Protein AF-0000000078959703 (afdb_homodimer)

pLDDT: mean 95.17, std 5.51, range [62.22, 98.94]

Sequence (288 aa):
MVDVANKANTTRLASAEATVRVGEQLTKLIAANELAKGDVLSIAQLAGIMGAKQTSQLIPLCHNIALSSVRVQATLLESEHCVLLVATVRCNGQTGVEMEALTAVSVAALTVYDMCKAVSHDICITNVRLLSKSGGKRDFQRRQMVDVANKANTTRLASAEATVRVGEQLTKLIAANELAKGDVLSIAQLAGIMGAKQTSQLIPLCHNIALSSVRVQATLLESEHCVLLVATVRCNGQTGVEMEALTAVSVAALTVYDMCKAVSHDICITNVRLLSKSGGKRDFQRRQ

Structure (mmCIF, N/CA/C/O backbone):
data_AF-0000000078959703-model_v1
#
loop_
_entity.id
_entity.type
_entity.pdbx_description
1 polymer 'cyclic pyranopterin monophosphate synthase'
#
loop_
_atom_site.group_PDB
_atom_site.id
_atom_site.type_symbol
_atom_site.label_atom_id
_atom_site.label_alt_id
_atom_site.label_comp_id
_atom_site.label_asym_id
_atom_site.label_entity_id
_atom_site.label_seq_id
_atom_site.pdbx_PDB_ins_code
_atom_site.Cartn_x
_atom_site.Cartn_y
_atom_site.Cartn_z
_atom_site.occupancy
_atom_site.B_iso_or_equiv
_atom_site.auth_seq_id
_atom_site.auth_comp_id
_atom_site.auth_asym_id
_atom_site.auth_atom_id
_atom_site.pdbx_PDB_model_num
ATOM 1 N N . MET A 1 1 ? 1.939 -20.625 1.534 1 88.31 1 MET A N 1
ATOM 2 C CA . MET A 1 1 ? 3.389 -20.453 1.54 1 88.31 1 MET A CA 1
ATOM 3 C C . MET A 1 1 ? 4.074 -21.578 0.782 1 88.31 1 MET A C 1
ATOM 5 O O . MET A 1 1 ? 3.701 -22.75 0.925 1 88.31 1 MET A O 1
ATOM 9 N N . VAL A 1 2 ? 4.84 -21.203 -0.126 1 84.56 2 VAL A N 1
ATOM 10 C CA . VAL A 1 2 ? 5.523 -22.188 -0.954 1 84.56 2 VAL A CA 1
ATOM 11 C C . VAL A 1 2 ? 6.75 -22.719 -0.215 1 84.56 2 VAL A C 1
ATOM 13 O O . VAL A 1 2 ? 7.5 -21.953 0.39 1 84.56 2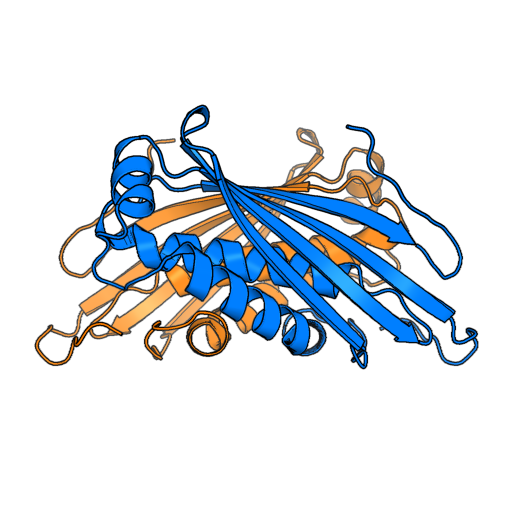 VAL A O 1
ATOM 16 N N . ASP A 1 3 ? 6.883 -24.078 -0.261 1 88.44 3 ASP A N 1
ATOM 17 C CA . ASP A 1 3 ? 8.039 -24.688 0.381 1 88.44 3 ASP A CA 1
ATOM 18 C C . ASP A 1 3 ? 9.328 -24.344 -0.358 1 88.44 3 ASP A C 1
ATOM 20 O O . ASP A 1 3 ? 9.469 -24.641 -1.545 1 88.44 3 ASP A O 1
ATOM 24 N N . VAL A 1 4 ? 10.289 -23.781 0.365 1 87.88 4 VAL A N 1
ATOM 25 C CA . VAL A 1 4 ? 11.5 -23.328 -0.304 1 87.88 4 VAL A CA 1
ATOM 26 C C . VAL A 1 4 ? 12.719 -24.031 0.309 1 87.88 4 VAL A C 1
ATOM 28 O O . VAL A 1 4 ? 13.859 -23.688 0.003 1 87.88 4 VAL A O 1
ATOM 31 N N . ALA A 1 5 ? 12.531 -25.047 1.056 1 86.88 5 ALA A N 1
ATOM 32 C CA . ALA A 1 5 ? 13.602 -25.688 1.817 1 86.88 5 ALA A CA 1
ATOM 33 C C . ALA A 1 5 ? 14.664 -26.266 0.89 1 86.88 5 ALA A C 1
ATOM 35 O O . ALA A 1 5 ? 15.836 -26.344 1.26 1 86.88 5 ALA A O 1
ATOM 36 N N . ASN A 1 6 ? 14.266 -26.578 -0.299 1 88.56 6 ASN A N 1
ATOM 37 C CA . ASN A 1 6 ? 15.18 -27.25 -1.214 1 88.56 6 ASN A CA 1
ATOM 38 C C . ASN A 1 6 ? 15.898 -26.266 -2.123 1 88.56 6 ASN A C 1
ATOM 40 O O . ASN A 1 6 ? 16.75 -26.656 -2.928 1 88.56 6 ASN A O 1
ATOM 44 N N . LYS A 1 7 ? 15.641 -25.062 -1.943 1 87.5 7 LYS A N 1
ATOM 45 C CA . LYS A 1 7 ? 16.281 -24.047 -2.783 1 87.5 7 LYS A CA 1
ATOM 46 C C . LYS A 1 7 ? 17.609 -23.609 -2.191 1 87.5 7 LYS A C 1
ATOM 48 O O . LYS A 1 7 ? 17.766 -23.531 -0.969 1 87.5 7 LYS A O 1
ATOM 53 N N . ALA A 1 8 ? 18.531 -23.25 -2.971 1 88.56 8 ALA A N 1
ATOM 54 C CA . ALA A 1 8 ? 19.844 -22.75 -2.527 1 88.56 8 ALA A CA 1
ATOM 55 C C . ALA A 1 8 ? 19.734 -21.328 -2.016 1 88.56 8 ALA A C 1
ATOM 57 O O . ALA A 1 8 ? 18.922 -20.531 -2.496 1 88.56 8 ALA A O 1
ATOM 58 N N . ASN A 1 9 ? 20.578 -21.016 -1.076 1 91 9 ASN A N 1
ATOM 59 C CA . ASN A 1 9 ? 20.703 -19.641 -0.634 1 91 9 ASN A CA 1
ATOM 60 C C . ASN A 1 9 ? 21.484 -18.797 -1.647 1 91 9 ASN A C 1
ATOM 62 O O . ASN A 1 9 ? 22.594 -19.156 -2.045 1 91 9 ASN A O 1
ATOM 66 N N . THR A 1 10 ? 20.906 -17.734 -2.084 1 92.25 10 THR A N 1
ATOM 67 C CA . THR A 1 10 ? 21.562 -16.812 -2.992 1 92.25 10 THR A CA 1
ATOM 68 C C . THR A 1 10 ? 21.297 -15.367 -2.576 1 92.25 10 THR A C 1
ATOM 70 O O . THR A 1 10 ? 20.406 -15.102 -1.768 1 92.25 10 THR A O 1
ATOM 73 N N . THR A 1 11 ? 22.156 -14.508 -3.074 1 94.88 11 THR A N 1
ATOM 74 C CA . THR A 1 11 ? 21.875 -13.086 -2.883 1 94.88 11 THR A CA 1
ATOM 75 C C . THR A 1 11 ? 20.688 -12.664 -3.732 1 94.88 11 THR A C 1
ATOM 77 O O . THR A 1 11 ? 20.672 -12.859 -4.949 1 94.88 11 THR A O 1
ATOM 80 N N . ARG A 1 12 ? 19.781 -12.125 -3.039 1 95.75 12 ARG A N 1
ATOM 81 C CA . ARG A 1 12 ? 18.562 -11.664 -3.709 1 95.75 12 ARG A CA 1
ATOM 82 C C . ARG A 1 12 ? 18.422 -10.148 -3.596 1 95.75 12 ARG A C 1
ATOM 84 O O . ARG A 1 12 ? 18.672 -9.57 -2.535 1 95.75 12 ARG A O 1
ATOM 91 N N . LEU A 1 13 ? 18.109 -9.5 -4.688 1 97.25 13 LEU A N 1
ATOM 92 C CA . LEU A 1 13 ? 17.891 -8.062 -4.75 1 97.25 13 LEU A CA 1
ATOM 93 C C . LEU A 1 13 ? 16.578 -7.746 -5.465 1 97.25 13 LEU A C 1
ATOM 95 O O . LEU A 1 13 ? 16.25 -8.359 -6.484 1 97.25 13 LEU A O 1
ATOM 99 N N . ALA A 1 14 ? 15.859 -6.789 -4.918 1 98.06 14 ALA A N 1
ATOM 100 C CA . ALA A 1 14 ? 14.656 -6.32 -5.59 1 98.06 14 ALA A CA 1
ATOM 101 C C . ALA A 1 14 ? 14.469 -4.82 -5.391 1 98.06 14 ALA A C 1
ATOM 103 O O . ALA A 1 14 ? 14.805 -4.277 -4.336 1 98.06 14 ALA A O 1
ATOM 104 N N . SER A 1 15 ? 13.984 -4.188 -6.426 1 98.56 15 SER A N 1
ATOM 105 C CA . SER A 1 15 ? 13.641 -2.768 -6.363 1 98.56 15 SER A CA 1
ATOM 106 C C . SER A 1 15 ? 12.211 -2.521 -6.82 1 98.56 15 SER A C 1
ATOM 108 O O . SER A 1 15 ? 11.734 -3.164 -7.758 1 98.56 15 SER A O 1
ATOM 110 N N . ALA A 1 16 ? 11.57 -1.614 -6.156 1 98.81 16 ALA A N 1
ATOM 111 C CA . ALA A 1 16 ? 10.195 -1.235 -6.477 1 98.81 16 ALA A CA 1
ATOM 112 C C . ALA A 1 16 ? 10.008 0.276 -6.375 1 98.81 16 ALA A C 1
ATOM 114 O O . ALA A 1 16 ? 10.828 0.972 -5.777 1 98.81 16 ALA A O 1
ATOM 115 N N . GLU A 1 17 ? 8.914 0.746 -6.984 1 98.88 17 GLU A N 1
ATOM 116 C CA . GLU A 1 17 ? 8.617 2.174 -6.902 1 98.88 17 GLU A CA 1
ATOM 117 C C . GLU A 1 17 ? 7.137 2.42 -6.625 1 98.88 17 GLU A C 1
ATOM 119 O O . GLU A 1 17 ? 6.312 1.515 -6.781 1 98.88 17 GLU A O 1
ATOM 124 N N . ALA A 1 18 ? 6.871 3.566 -6.137 1 98.94 18 ALA A N 1
ATOM 125 C CA . ALA A 1 18 ? 5.535 4.133 -5.984 1 98.94 18 ALA A CA 1
ATOM 126 C C . ALA A 1 18 ? 5.547 5.645 -6.215 1 98.94 18 ALA A C 1
ATOM 128 O O . ALA A 1 18 ? 6.559 6.305 -5.961 1 98.94 18 ALA A O 1
ATOM 129 N N . THR A 1 19 ? 4.508 6.109 -6.762 1 98.88 19 THR A N 1
ATOM 130 C CA . THR A 1 19 ? 4.34 7.543 -6.957 1 98.88 19 THR A CA 1
ATOM 131 C C . THR A 1 19 ? 3.133 8.055 -6.176 1 98.88 19 THR A C 1
ATOM 133 O O . THR A 1 19 ? 2.047 7.477 -6.254 1 98.88 19 THR A O 1
ATOM 136 N N . VAL A 1 20 ? 3.359 9.086 -5.422 1 98.88 20 VAL A N 1
ATOM 137 C CA . VAL A 1 20 ? 2.26 9.75 -4.734 1 98.88 20 VAL A CA 1
ATOM 138 C C . VAL A 1 20 ? 1.975 11.102 -5.395 1 98.88 20 VAL A C 1
ATOM 140 O O . VAL A 1 20 ? 2.77 12.031 -5.277 1 98.88 20 VAL A O 1
ATOM 143 N N . ARG A 1 21 ? 0.848 11.203 -6.027 1 98.69 21 ARG A N 1
ATOM 144 C CA . ARG A 1 21 ? 0.427 12.469 -6.629 1 98.69 21 ARG A CA 1
ATOM 145 C C . ARG A 1 21 ? -0.207 13.383 -5.59 1 98.69 21 ARG A C 1
ATOM 147 O O . ARG A 1 21 ? -1.245 13.055 -5.012 1 98.69 21 ARG A O 1
ATOM 154 N N . VAL A 1 22 ? 0.285 14.57 -5.383 1 97.56 22 VAL A N 1
ATOM 155 C CA . VAL A 1 22 ? -0.146 15.414 -4.27 1 97.56 22 VAL A CA 1
ATOM 156 C C . VAL A 1 22 ? -0.68 16.734 -4.801 1 97.56 22 VAL A C 1
ATOM 158 O O . VAL A 1 22 ? -1.374 17.469 -4.086 1 97.56 22 VAL A O 1
ATOM 161 N N . GLY A 1 23 ? -0.39 17.156 -5.98 1 96.06 23 GLY A N 1
ATOM 162 C CA . GLY A 1 23 ? -0.826 18.438 -6.531 1 96.06 23 GLY A CA 1
ATOM 163 C C . GLY A 1 23 ? 0.11 19.578 -6.199 1 96.06 23 GLY A C 1
ATOM 164 O O . GLY A 1 23 ? 1.083 19.391 -5.465 1 96.06 23 GLY A O 1
ATOM 165 N N . GLU A 1 24 ? -0.218 20.688 -6.668 1 96.5 24 GLU A N 1
ATOM 166 C CA . GLU A 1 24 ? 0.683 21.844 -6.621 1 96.5 24 GLU A CA 1
ATOM 167 C C . GLU A 1 24 ? 0.822 22.375 -5.199 1 96.5 24 GLU A C 1
ATOM 169 O O . GLU A 1 24 ? 1.933 22.656 -4.742 1 96.5 24 GLU A O 1
ATOM 174 N N . GLN A 1 25 ? -0.245 22.531 -4.543 1 96.94 25 GLN A N 1
ATOM 175 C CA . GLN A 1 25 ? -0.227 23.109 -3.207 1 96.94 25 GLN A CA 1
ATOM 176 C C . GLN A 1 25 ? 0.639 22.297 -2.256 1 96.94 25 GLN A C 1
ATOM 178 O O . GLN A 1 25 ? 1.521 22.844 -1.587 1 96.94 25 GLN A O 1
ATOM 183 N N . LEU A 1 26 ? 0.383 21.031 -2.242 1 97.19 26 LEU A N 1
ATOM 184 C CA . LEU A 1 26 ? 1.129 20.156 -1.345 1 97.19 26 LEU A CA 1
ATOM 185 C C . LEU A 1 26 ? 2.596 20.078 -1.756 1 97.19 26 LEU A C 1
ATOM 187 O O . LEU A 1 26 ? 3.479 19.953 -0.903 1 97.19 26 LEU A O 1
ATOM 191 N N . THR A 1 27 ? 2.822 20.203 -3.021 1 97.75 27 THR A N 1
ATOM 192 C CA . THR A 1 27 ? 4.199 20.219 -3.502 1 97.75 27 THR A CA 1
ATOM 193 C C . THR A 1 27 ? 4.984 21.359 -2.855 1 97.75 27 THR A C 1
ATOM 195 O O . THR A 1 27 ? 6.105 21.156 -2.379 1 97.75 27 THR A O 1
ATOM 198 N N . LYS A 1 28 ? 4.387 22.484 -2.816 1 97.38 28 LYS A N 1
ATOM 199 C CA . LYS A 1 28 ? 5.031 23.656 -2.242 1 97.38 28 LYS A CA 1
ATOM 200 C C . LYS A 1 28 ? 5.262 23.484 -0.744 1 97.38 28 LYS A C 1
ATOM 202 O O . LYS A 1 28 ? 6.324 23.828 -0.228 1 97.38 28 LYS A O 1
ATOM 207 N N . LEU A 1 29 ? 4.312 22.953 -0.111 1 96.94 29 LEU A N 1
ATOM 208 C CA . LEU A 1 29 ? 4.398 22.781 1.336 1 96.94 29 LEU A CA 1
ATOM 209 C C . LEU A 1 29 ? 5.469 21.766 1.699 1 96.94 29 LEU A C 1
ATOM 211 O O . LEU A 1 29 ? 6.195 21.938 2.68 1 96.94 29 LEU A O 1
ATOM 215 N N . ILE A 1 30 ? 5.562 20.656 0.925 1 97.19 30 ILE A N 1
ATOM 216 C CA . ILE A 1 30 ? 6.566 19.625 1.172 1 97.19 30 ILE A CA 1
ATOM 217 C C . ILE A 1 30 ? 7.961 20.203 0.934 1 97.19 30 ILE A C 1
ATOM 219 O O . ILE A 1 30 ? 8.875 19.984 1.736 1 97.19 30 ILE A O 1
ATOM 223 N N . ALA A 1 31 ? 8.086 20.938 -0.162 1 96.44 31 ALA A N 1
ATOM 224 C CA . ALA A 1 31 ? 9.375 21.531 -0.517 1 96.44 31 ALA A CA 1
ATOM 225 C C . ALA A 1 31 ? 9.859 22.484 0.575 1 96.44 31 ALA A C 1
ATOM 227 O O . ALA A 1 31 ? 11.055 22.547 0.862 1 96.44 31 ALA A O 1
ATOM 228 N N . ALA A 1 32 ? 8.961 23.156 1.163 1 95.19 32 ALA A N 1
ATOM 229 C CA . ALA A 1 32 ? 9.289 24.156 2.176 1 95.19 32 ALA A CA 1
ATOM 230 C C . ALA A 1 32 ? 9.359 23.531 3.566 1 95.19 32 ALA A C 1
ATOM 232 O O . ALA A 1 32 ? 9.703 24.203 4.539 1 95.19 32 ALA A O 1
ATOM 233 N N . ASN A 1 33 ? 9.047 22.25 3.676 1 93.31 33 ASN A N 1
ATOM 234 C CA . ASN A 1 33 ? 8.984 21.562 4.957 1 93.31 33 ASN A CA 1
ATOM 235 C C . ASN A 1 33 ? 8.055 22.281 5.934 1 93.31 33 ASN A C 1
ATOM 237 O O . ASN A 1 33 ? 8.438 22.547 7.074 1 93.31 33 ASN A O 1
ATOM 241 N N . GLU A 1 34 ? 6.875 22.625 5.453 1 89.19 34 GLU A N 1
ATOM 242 C CA . GLU A 1 34 ? 5.945 23.438 6.234 1 89.19 34 GLU A CA 1
ATOM 243 C C . GLU A 1 34 ? 4.699 22.625 6.609 1 89.19 34 GLU A C 1
ATOM 245 O O . GLU A 1 34 ? 3.674 23.203 6.98 1 89.19 34 GLU A O 1
ATOM 250 N N . LEU A 1 35 ? 4.824 21.438 6.539 1 88.69 35 LEU A N 1
ATOM 251 C CA . LEU A 1 35 ? 3.699 20.625 6.988 1 88.69 35 LEU A CA 1
ATOM 252 C C . LEU A 1 35 ? 3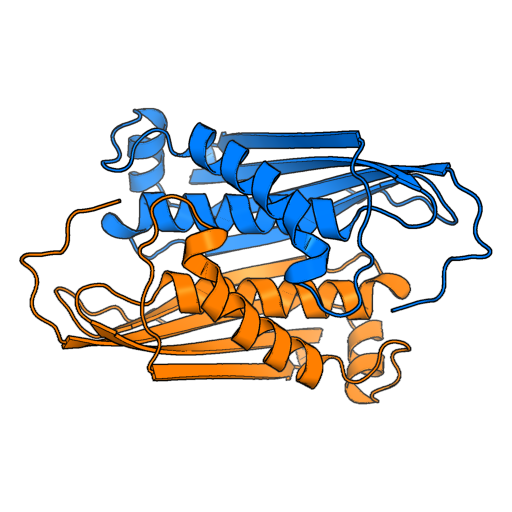.736 20.438 8.5 1 88.69 35 LEU A C 1
ATOM 254 O O . LEU A 1 35 ? 4.812 20.281 9.086 1 88.69 35 LEU A O 1
ATOM 258 N N . ALA A 1 36 ? 2.605 20.438 9.055 1 82.31 36 ALA A N 1
ATOM 259 C CA . ALA A 1 36 ? 2.449 20.422 10.508 1 82.31 36 ALA A CA 1
ATOM 260 C C . ALA A 1 36 ? 3.08 19.172 11.117 1 82.31 36 ALA A C 1
ATOM 262 O O . ALA A 1 36 ? 3.645 19.219 12.211 1 82.31 36 ALA A O 1
ATOM 263 N N . LYS A 1 37 ? 2.982 18.078 10.438 1 83.75 37 LYS A N 1
ATOM 264 C CA . LYS A 1 37 ? 3.426 16.797 10.992 1 83.75 37 LYS A CA 1
ATOM 265 C C . LYS A 1 37 ? 4.93 16.625 10.828 1 83.75 37 LYS A C 1
ATOM 267 O O . LYS A 1 37 ? 5.508 15.656 11.344 1 83.75 37 LYS A O 1
ATOM 272 N N . GLY A 1 38 ? 5.629 17.484 10.039 1 88.5 38 GLY A N 1
ATOM 273 C CA . GLY A 1 38 ? 7.078 17.406 9.977 1 88.5 38 GLY A CA 1
ATOM 274 C C . GLY A 1 38 ? 7.602 17.078 8.586 1 88.5 38 GLY A C 1
ATOM 275 O O . GLY A 1 38 ? 6.961 17.391 7.586 1 88.5 38 GLY A O 1
ATOM 276 N N . ASP A 1 39 ? 8.82 16.516 8.602 1 95.25 39 ASP A N 1
ATOM 277 C CA . ASP A 1 39 ? 9.531 16.219 7.363 1 95.25 39 ASP A CA 1
ATOM 278 C C . ASP A 1 39 ? 8.945 14.992 6.676 1 95.25 39 ASP A C 1
ATOM 280 O O . ASP A 1 39 ? 9.359 13.859 6.949 1 95.25 39 ASP A O 1
ATOM 284 N N . VAL A 1 40 ? 8.164 15.242 5.68 1 97.31 40 VAL A N 1
ATOM 285 C CA . VAL A 1 40 ? 7.379 14.219 5 1 97.31 40 VAL A CA 1
ATOM 286 C C . VAL A 1 40 ? 8.312 13.18 4.387 1 97.31 40 VAL A C 1
ATOM 288 O O . VAL A 1 40 ? 8.094 11.977 4.531 1 97.31 40 VAL A O 1
ATOM 291 N N . LEU A 1 41 ? 9.336 13.602 3.73 1 98.19 41 LEU A N 1
ATOM 292 C CA . LEU A 1 41 ? 10.211 12.711 2.975 1 98.19 41 LEU A CA 1
ATOM 293 C C . LEU A 1 41 ? 10.992 11.797 3.912 1 98.19 41 LEU A C 1
ATOM 295 O O . LEU A 1 41 ? 11.047 10.586 3.707 1 98.19 41 LEU A O 1
ATOM 299 N N . SER A 1 42 ? 11.539 12.344 5.008 1 98 42 SER A N 1
ATOM 300 C CA . SER A 1 42 ? 12.32 11.555 5.945 1 98 42 SER A CA 1
ATOM 301 C C . SER A 1 42 ? 11.445 10.555 6.695 1 98 42 SER A C 1
ATOM 303 O O . SER A 1 42 ? 11.859 9.414 6.926 1 98 42 SER A O 1
ATOM 305 N N . ILE A 1 43 ? 10.336 10.969 7.051 1 98 43 ILE A N 1
ATOM 306 C CA . ILE A 1 43 ? 9.445 10.094 7.805 1 98 43 ILE A CA 1
ATOM 307 C C . ILE A 1 43 ? 8.938 8.977 6.902 1 98 43 ILE A C 1
ATOM 309 O O . ILE A 1 43 ? 8.836 7.82 7.332 1 98 43 ILE A O 1
ATOM 313 N N . ALA A 1 44 ? 8.633 9.305 5.672 1 98.5 44 ALA A N 1
ATOM 314 C CA . ALA A 1 44 ? 8.203 8.297 4.711 1 98.5 44 ALA A CA 1
ATOM 315 C C . ALA A 1 44 ? 9.297 7.258 4.48 1 98.5 44 ALA A C 1
ATOM 317 O O . ALA A 1 44 ? 9.016 6.059 4.398 1 98.5 44 ALA A O 1
ATOM 318 N N . GLN A 1 45 ? 10.516 7.75 4.344 1 98.62 45 GLN A N 1
ATOM 319 C CA . GLN A 1 45 ? 11.648 6.848 4.156 1 98.62 45 GLN A CA 1
ATOM 320 C C . GLN A 1 45 ? 11.758 5.859 5.316 1 98.62 45 GLN A C 1
ATOM 322 O O . GLN A 1 45 ? 11.891 4.652 5.098 1 98.62 45 GLN A O 1
ATOM 327 N N . LEU A 1 46 ? 11.68 6.379 6.488 1 98.31 46 LEU A N 1
ATOM 328 C CA . LEU A 1 46 ? 11.805 5.531 7.668 1 98.31 46 LEU A CA 1
ATOM 329 C C . LEU A 1 46 ? 10.641 4.551 7.758 1 98.31 46 LEU A C 1
ATOM 331 O O . LEU A 1 46 ? 10.836 3.373 8.07 1 98.31 46 LEU A O 1
ATOM 335 N N . ALA A 1 47 ? 9.453 5.031 7.512 1 98.69 47 ALA A N 1
ATOM 336 C CA . ALA A 1 47 ? 8.273 4.172 7.539 1 98.69 47 ALA A CA 1
ATOM 337 C C . ALA A 1 47 ? 8.398 3.033 6.531 1 98.69 47 ALA A C 1
ATOM 339 O O . ALA A 1 47 ? 8.016 1.896 6.82 1 98.69 47 ALA A O 1
ATOM 340 N N . GLY A 1 48 ? 8.891 3.369 5.359 1 98.88 48 GLY A N 1
ATOM 341 C CA . GLY A 1 48 ? 9.109 2.346 4.348 1 98.88 48 GLY A CA 1
ATOM 342 C C . GLY A 1 48 ? 10.055 1.25 4.805 1 98.88 48 GLY A C 1
ATOM 343 O O . GLY A 1 48 ? 9.789 0.065 4.59 1 98.88 48 GLY A O 1
ATOM 344 N N . ILE A 1 49 ? 11.133 1.677 5.426 1 98.62 49 ILE A N 1
ATOM 345 C CA . ILE A 1 49 ? 12.102 0.717 5.938 1 98.62 49 ILE A CA 1
ATOM 346 C C . ILE A 1 49 ? 11.438 -0.2 6.961 1 98.62 49 ILE A C 1
ATOM 348 O O . ILE A 1 49 ? 11.586 -1.423 6.898 1 98.62 49 ILE A O 1
ATOM 352 N N . MET A 1 50 ? 10.688 0.365 7.82 1 98.19 50 MET A N 1
ATOM 353 C CA . MET A 1 50 ? 9.992 -0.414 8.844 1 98.19 50 MET A CA 1
ATOM 354 C C . MET A 1 50 ? 8.938 -1.321 8.211 1 98.19 50 MET A C 1
ATOM 356 O O . MET A 1 50 ? 8.75 -2.457 8.648 1 98.19 50 MET A O 1
ATOM 360 N N . GLY A 1 51 ? 8.266 -0.812 7.191 1 98.44 51 GLY A N 1
ATOM 361 C CA . GLY A 1 51 ? 7.266 -1.592 6.48 1 98.44 51 GLY A CA 1
ATOM 362 C C . GLY A 1 51 ? 7.832 -2.84 5.832 1 98.44 51 GLY A C 1
ATOM 363 O O . GLY A 1 51 ? 7.219 -3.908 5.887 1 98.44 51 GLY A O 1
ATOM 364 N N . ALA A 1 52 ? 8.992 -2.674 5.277 1 98.5 52 ALA A N 1
ATOM 365 C CA . ALA A 1 52 ? 9.641 -3.82 4.645 1 98.5 52 ALA A CA 1
ATOM 366 C C . ALA A 1 52 ? 9.828 -4.965 5.641 1 98.5 52 ALA A C 1
ATOM 368 O O . ALA A 1 52 ? 9.664 -6.133 5.289 1 98.5 52 ALA A O 1
ATOM 369 N N . LYS A 1 53 ? 10.125 -4.645 6.82 1 97.75 53 LYS A N 1
ATOM 370 C CA . LYS A 1 53 ? 10.422 -5.625 7.863 1 97.75 53 LYS A CA 1
ATOM 371 C C . LYS A 1 53 ? 9.148 -6.309 8.359 1 97.75 53 LYS A C 1
ATOM 373 O O . LYS A 1 53 ? 9.219 -7.328 9.047 1 97.75 53 LYS A O 1
ATOM 378 N N . GLN A 1 54 ? 7.996 -5.812 7.992 1 97.69 54 GLN A N 1
ATOM 379 C CA . GLN A 1 54 ? 6.727 -6.34 8.477 1 97.69 54 GLN A CA 1
ATOM 380 C C . GLN A 1 54 ? 5.984 -7.082 7.371 1 97.69 54 GLN A C 1
ATOM 382 O O . GLN A 1 54 ? 4.801 -7.402 7.52 1 97.69 54 GLN A O 1
ATOM 387 N N . THR A 1 55 ? 6.625 -7.355 6.293 1 98.25 55 T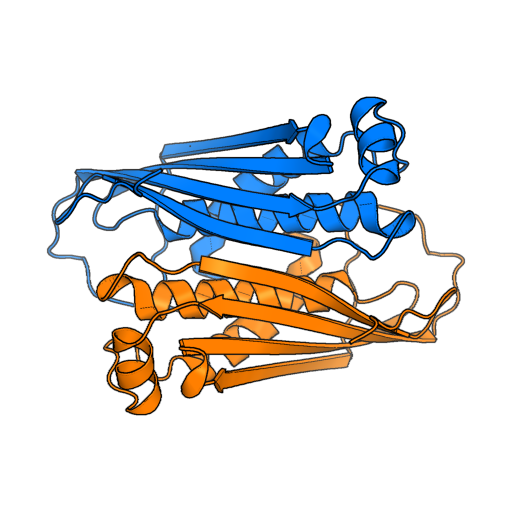HR A N 1
ATOM 388 C CA . THR A 1 55 ? 5.973 -7.887 5.098 1 98.25 55 THR A CA 1
ATOM 389 C C . THR A 1 55 ? 5.297 -9.219 5.402 1 98.25 55 THR A C 1
ATOM 391 O O . THR A 1 55 ? 4.121 -9.414 5.086 1 98.25 55 THR A O 1
ATOM 394 N N . SER A 1 56 ? 5.984 -10.117 6.082 1 97.19 56 SER A N 1
ATOM 395 C CA . SER A 1 56 ? 5.453 -11.461 6.316 1 97.19 56 SER A CA 1
ATOM 396 C C . SER A 1 56 ? 4.297 -11.43 7.305 1 97.19 56 SER A C 1
ATOM 398 O O . SER A 1 56 ? 3.465 -12.344 7.32 1 97.19 56 SER A O 1
ATOM 400 N N . GLN A 1 57 ? 4.168 -10.359 8.078 1 96.62 57 GLN A N 1
ATOM 401 C CA . GLN A 1 57 ? 3.049 -10.203 9 1 96.62 57 GLN A CA 1
ATOM 402 C C . GLN A 1 57 ? 1.825 -9.633 8.281 1 96.62 57 GLN A C 1
ATOM 404 O O . GLN A 1 57 ? 0.688 -9.93 8.656 1 96.62 57 GLN A O 1
ATOM 409 N N . LEU A 1 58 ? 2.051 -8.883 7.277 1 97.56 58 LEU A N 1
ATOM 410 C CA . LEU A 1 58 ? 0.991 -8.148 6.594 1 97.56 58 LEU A CA 1
ATOM 411 C C . LEU A 1 58 ? 0.404 -8.977 5.457 1 97.56 58 LEU A C 1
ATOM 413 O O . LEU A 1 58 ? -0.805 -8.945 5.215 1 97.56 58 LEU A O 1
ATOM 417 N N . ILE A 1 59 ? 1.29 -9.602 4.699 1 97.81 59 ILE A N 1
ATOM 418 C CA . ILE A 1 59 ? 0.889 -10.32 3.498 1 97.81 59 ILE A CA 1
ATOM 419 C C . ILE A 1 59 ? 0.842 -11.82 3.785 1 97.81 59 ILE A C 1
ATOM 421 O O . ILE A 1 59 ? 1.877 -12.445 4.035 1 97.81 59 ILE A O 1
ATOM 425 N N . PRO A 1 60 ? -0.318 -12.344 3.564 1 95.69 60 PRO A N 1
ATOM 426 C CA . PRO A 1 60 ? -0.446 -13.781 3.832 1 95.69 60 PRO A CA 1
ATOM 427 C C . PRO A 1 60 ? 0.426 -14.633 2.912 1 95.69 60 PRO A C 1
ATOM 429 O O . PRO A 1 60 ? 0.607 -14.297 1.74 1 95.69 60 PRO A O 1
ATOM 432 N N . LEU A 1 61 ? 1.04 -15.656 3.434 1 93 61 LEU A N 1
ATOM 433 C CA . LEU A 1 61 ? 1.747 -16.703 2.699 1 93 61 LEU A CA 1
ATOM 434 C C . LEU A 1 61 ? 3.16 -16.25 2.34 1 93 61 LEU A C 1
ATOM 436 O O . LEU A 1 61 ? 3.891 -16.969 1.657 1 93 61 LEU A O 1
ATOM 440 N N . CYS A 1 62 ? 3.492 -15 2.627 1 94.69 62 CYS A N 1
ATOM 441 C CA . CYS A 1 62 ? 4.883 -14.586 2.467 1 94.69 62 CYS A CA 1
ATOM 442 C C . CYS A 1 62 ? 5.773 -15.273 3.494 1 94.69 62 CYS A C 1
ATOM 444 O O . CYS A 1 62 ? 5.355 -15.5 4.633 1 94.69 62 CYS A O 1
ATOM 446 N N . HIS A 1 63 ? 6.938 -15.578 3.148 1 94.38 63 HIS A N 1
ATOM 447 C CA . HIS A 1 63 ? 7.938 -16.109 4.066 1 94.38 63 HIS A CA 1
ATOM 448 C C . HIS A 1 63 ? 8.516 -15.008 4.953 1 94.38 63 HIS A C 1
ATOM 450 O O . HIS A 1 63 ? 8.57 -13.844 4.547 1 94.38 63 HIS A O 1
ATOM 456 N N . ASN A 1 64 ? 8.891 -15.352 6.102 1 93.62 64 ASN A N 1
ATOM 457 C CA . ASN A 1 64 ? 9.695 -14.453 6.926 1 93.62 64 ASN A CA 1
ATOM 458 C C . ASN A 1 64 ? 11.164 -14.461 6.496 1 93.62 64 ASN A C 1
ATOM 460 O O . ASN A 1 64 ? 11.867 -15.461 6.691 1 93.62 64 ASN A O 1
ATOM 464 N N . ILE A 1 65 ? 11.609 -13.406 5.961 1 94.12 65 ILE A N 1
ATOM 465 C CA . ILE A 1 65 ? 12.938 -13.336 5.355 1 94.12 65 ILE A CA 1
ATOM 466 C C . ILE A 1 65 ? 13.836 -12.445 6.199 1 94.12 65 ILE A C 1
ATOM 468 O O . ILE A 1 65 ? 13.422 -11.375 6.648 1 94.12 65 ILE A O 1
ATOM 472 N N . ALA A 1 66 ? 15.039 -12.922 6.48 1 95.44 66 ALA A N 1
ATOM 473 C CA . ALA A 1 66 ? 16.047 -12.062 7.109 1 95.44 66 ALA A CA 1
ATOM 474 C C . ALA A 1 66 ? 16.625 -11.078 6.105 1 95.44 66 ALA A C 1
ATOM 476 O O . ALA A 1 66 ? 17.406 -11.461 5.234 1 95.44 66 ALA A O 1
ATOM 477 N N . LEU A 1 67 ? 16.328 -9.82 6.27 1 97.75 67 LEU A N 1
ATOM 478 C CA . LEU A 1 67 ? 16.766 -8.781 5.34 1 97.75 67 LEU A CA 1
ATOM 479 C C . LEU A 1 67 ? 18.172 -8.297 5.688 1 97.75 67 LEU A C 1
ATOM 481 O O . LEU A 1 67 ? 18.469 -8.047 6.855 1 97.75 67 LEU A O 1
ATOM 485 N N . SER A 1 68 ? 19 -8.164 4.699 1 97.62 68 SER A N 1
ATOM 486 C CA . SER A 1 68 ? 20.344 -7.664 4.926 1 97.62 68 SER A CA 1
ATOM 487 C C . SER A 1 68 ? 20.422 -6.152 4.727 1 97.62 68 SER A C 1
ATOM 489 O O . SER A 1 68 ? 21.25 -5.48 5.332 1 97.62 68 SER A O 1
ATOM 491 N N . SER A 1 69 ? 19.578 -5.691 3.859 1 98.31 69 SER A N 1
ATOM 492 C CA . SER A 1 69 ? 19.594 -4.262 3.576 1 98.31 69 SER A CA 1
ATOM 493 C C . SER A 1 69 ? 18.234 -3.793 3.064 1 98.31 69 SER A C 1
ATOM 495 O O . SER A 1 69 ? 17.578 -4.484 2.273 1 98.31 69 SER A O 1
ATOM 497 N N . VAL A 1 70 ? 17.812 -2.691 3.549 1 98.75 70 VAL A N 1
ATOM 498 C CA . VAL A 1 70 ? 16.641 -1.982 3.051 1 98.75 70 VAL A CA 1
ATOM 499 C C . VAL A 1 70 ? 16.984 -0.505 2.855 1 98.75 70 VAL A C 1
ATOM 501 O O . VAL A 1 70 ? 17.375 0.179 3.801 1 98.75 70 VAL A O 1
ATOM 504 N N . ARG A 1 71 ? 16.844 -0.086 1.635 1 98.69 71 ARG A N 1
ATOM 505 C CA . ARG A 1 71 ? 17.016 1.324 1.305 1 98.69 71 ARG A CA 1
ATOM 506 C C . ARG A 1 71 ? 15.75 1.898 0.67 1 98.69 71 ARG A C 1
ATOM 508 O O . ARG A 1 71 ? 15.188 1.307 -0.255 1 98.69 71 ARG A O 1
ATOM 515 N N . VAL A 1 72 ? 15.312 2.98 1.196 1 98.88 72 VAL A N 1
ATOM 516 C CA . VAL A 1 72 ? 14.156 3.68 0.65 1 98.88 72 VAL A CA 1
ATOM 517 C C . VAL A 1 72 ? 14.516 5.137 0.369 1 98.88 72 VAL A C 1
ATOM 519 O O . VAL A 1 72 ? 15.125 5.805 1.205 1 98.88 72 VAL A O 1
ATOM 522 N N . GLN A 1 73 ? 14.211 5.559 -0.803 1 98.81 73 GLN A N 1
ATOM 523 C CA . GLN A 1 73 ? 14.406 6.949 -1.195 1 98.81 73 GLN A CA 1
ATOM 524 C C . GLN A 1 73 ? 13.07 7.629 -1.495 1 98.81 73 GLN A C 1
ATOM 526 O O . GLN A 1 73 ? 12.203 7.047 -2.154 1 98.81 73 GLN A O 1
ATOM 531 N N . ALA A 1 74 ? 12.938 8.758 -0.906 1 98.75 74 ALA A N 1
ATOM 532 C CA . ALA A 1 74 ? 11.789 9.617 -1.179 1 98.75 74 ALA A CA 1
ATOM 533 C C . ALA A 1 74 ? 12.219 10.93 -1.82 1 98.75 74 ALA A C 1
ATOM 535 O O . ALA A 1 74 ? 13.023 11.672 -1.247 1 98.75 74 ALA A O 1
ATOM 536 N N . THR A 1 75 ? 11.68 11.18 -3.008 1 98.69 75 THR A N 1
ATOM 537 C CA . THR A 1 75 ? 12.102 12.359 -3.752 1 98.69 75 THR A CA 1
ATOM 538 C C . THR A 1 75 ? 10.891 13.164 -4.207 1 98.69 75 THR A C 1
ATOM 540 O O . THR A 1 75 ? 9.969 12.625 -4.82 1 98.69 75 THR A O 1
ATOM 543 N N . LEU A 1 76 ? 10.961 14.453 -3.932 1 98.62 76 LEU A N 1
ATOM 544 C CA . LEU A 1 76 ? 9.922 15.344 -4.434 1 98.62 76 LEU A CA 1
ATOM 545 C C . LEU A 1 76 ? 10.219 15.773 -5.867 1 98.62 76 LEU A C 1
ATOM 547 O O . LEU A 1 76 ? 11.273 16.344 -6.145 1 98.62 76 LEU A O 1
ATOM 551 N N . LEU A 1 77 ? 9.359 15.359 -6.766 1 98.5 77 LEU A N 1
ATOM 552 C CA . LEU A 1 77 ? 9.422 15.844 -8.141 1 98.5 77 LEU A CA 1
ATOM 553 C C . LEU A 1 77 ? 8.5 17.047 -8.328 1 98.5 77 LEU A C 1
ATOM 555 O O . LEU A 1 77 ? 7.328 16.875 -8.68 1 98.5 77 LEU A O 1
ATOM 559 N N . GLU A 1 78 ? 8.969 18.203 -8.211 1 97.69 78 GLU A N 1
ATOM 560 C CA . GLU A 1 78 ? 8.188 19.438 -8.133 1 97.69 78 GLU A CA 1
ATOM 561 C C . GLU A 1 78 ? 7.414 19.688 -9.422 1 97.69 78 GLU A C 1
ATOM 563 O O . GLU A 1 78 ? 6.238 20.062 -9.391 1 97.69 78 GLU A O 1
ATOM 568 N N . SER A 1 79 ? 8.086 19.484 -10.531 1 97.69 79 SER A N 1
ATOM 569 C CA . SER A 1 79 ? 7.461 19.766 -11.82 1 97.69 79 SER A CA 1
ATOM 570 C C . SER A 1 79 ? 6.285 18.828 -12.078 1 97.69 79 SER A C 1
ATOM 572 O O . SER A 1 79 ? 5.316 19.203 -12.742 1 97.69 79 SER A O 1
ATOM 574 N N . GLU A 1 80 ? 6.309 17.609 -11.523 1 97.94 80 GLU A N 1
ATOM 575 C CA . GLU A 1 80 ? 5.262 16.609 -11.742 1 97.94 80 GLU A CA 1
ATOM 576 C C . GLU A 1 80 ? 4.254 16.625 -10.594 1 97.94 80 GLU A C 1
ATOM 578 O O . GLU A 1 80 ? 3.221 15.945 -10.672 1 97.94 80 GLU A O 1
ATOM 583 N N . HIS A 1 81 ? 4.543 17.359 -9.57 1 98.19 81 HIS A N 1
ATOM 584 C CA . HIS A 1 81 ? 3.701 17.484 -8.383 1 98.19 81 HIS A CA 1
ATOM 585 C C . HIS A 1 81 ? 3.451 16.109 -7.746 1 98.19 81 HIS A C 1
ATOM 587 O O . HIS A 1 81 ? 2.305 15.75 -7.477 1 98.19 81 HIS A O 1
ATOM 593 N N . CYS A 1 82 ? 4.547 15.391 -7.535 1 98.69 82 CYS A N 1
ATOM 594 C CA . CYS A 1 82 ? 4.414 14.086 -6.902 1 98.69 82 CYS A CA 1
ATOM 595 C C . CYS A 1 82 ? 5.66 13.742 -6.09 1 98.69 82 CYS A C 1
ATOM 597 O 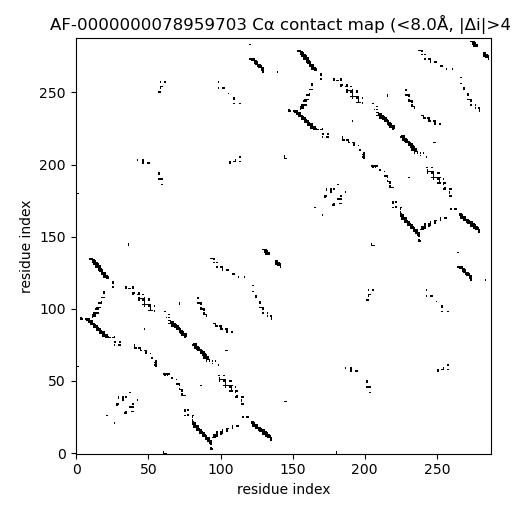O . CYS A 1 82 ? 6.691 14.406 -6.223 1 98.69 82 CYS A O 1
ATOM 599 N N . VAL A 1 83 ? 5.523 12.82 -5.195 1 98.81 83 VAL A N 1
ATOM 600 C CA . VAL A 1 83 ? 6.637 12.211 -4.477 1 98.81 83 VAL A CA 1
ATOM 601 C C . VAL A 1 83 ? 6.934 10.828 -5.059 1 98.81 83 VAL A C 1
ATOM 603 O O . VAL A 1 83 ? 6.051 9.969 -5.121 1 98.81 83 VAL A O 1
ATOM 606 N N . LEU A 1 84 ? 8.133 10.711 -5.531 1 98.94 84 LEU A N 1
ATOM 607 C CA . LEU A 1 84 ? 8.594 9.414 -6.016 1 98.94 84 LEU A CA 1
ATOM 608 C C . LEU A 1 84 ? 9.281 8.633 -4.902 1 98.94 84 LEU A C 1
ATOM 610 O O . LEU A 1 84 ? 10.172 9.156 -4.23 1 98.94 84 LEU A O 1
ATOM 614 N N . LEU A 1 85 ? 8.82 7.406 -4.695 1 98.94 85 LEU A N 1
ATOM 615 C CA . LEU A 1 85 ? 9.414 6.496 -3.723 1 98.94 85 LEU A CA 1
ATOM 616 C C . LEU A 1 85 ? 10.062 5.305 -4.422 1 98.94 85 LEU A C 1
ATOM 618 O O . LEU A 1 85 ? 9.445 4.664 -5.27 1 98.94 85 LEU A O 1
ATOM 622 N N . VAL A 1 86 ? 11.297 5.059 -4.055 1 98.94 86 VAL A N 1
ATOM 623 C CA . VAL A 1 86 ? 12 3.9 -4.586 1 98.94 86 VAL A CA 1
ATOM 624 C C . VAL A 1 86 ? 12.641 3.111 -3.445 1 98.94 86 VAL A C 1
ATOM 626 O O . VAL A 1 86 ? 13.305 3.686 -2.582 1 98.94 86 VAL A O 1
ATOM 629 N N . ALA A 1 87 ? 12.383 1.841 -3.434 1 98.88 87 ALA A N 1
ATOM 630 C CA . ALA A 1 87 ? 12.977 0.971 -2.42 1 98.88 87 ALA A CA 1
ATOM 631 C C . ALA A 1 87 ? 13.844 -0.107 -3.061 1 98.88 87 ALA A C 1
ATOM 633 O O . ALA A 1 87 ? 13.508 -0.64 -4.121 1 98.88 87 ALA A O 1
ATOM 634 N N . THR A 1 88 ? 14.93 -0.352 -2.469 1 98.75 88 THR A N 1
ATOM 635 C CA . THR A 1 88 ? 15.789 -1.478 -2.805 1 98.75 88 THR A CA 1
ATOM 636 C C . THR A 1 88 ? 16.047 -2.35 -1.578 1 98.75 88 THR A C 1
ATOM 638 O O . THR A 1 88 ? 16.484 -1.854 -0.535 1 98.75 88 THR A O 1
ATOM 641 N N . VAL A 1 89 ? 15.797 -3.629 -1.737 1 98.69 89 VAL A N 1
ATOM 642 C CA . VAL A 1 89 ? 15.891 -4.562 -0.62 1 98.69 89 VAL A CA 1
ATOM 643 C C . VAL A 1 89 ? 16.781 -5.738 -1.001 1 98.69 89 VAL A C 1
ATOM 645 O O . VAL A 1 89 ? 16.75 -6.203 -2.143 1 98.69 89 VAL A O 1
ATOM 648 N N . ARG A 1 90 ? 17.531 -6.145 -0.021 1 98 90 ARG A N 1
ATOM 649 C CA . ARG A 1 90 ? 18.484 -7.23 -0.243 1 98 90 ARG A CA 1
ATOM 650 C C . ARG A 1 90 ? 18.406 -8.258 0.879 1 98 90 ARG A C 1
ATOM 652 O O . ARG A 1 90 ? 18.141 -7.914 2.029 1 98 90 ARG A O 1
ATOM 659 N N . CYS A 1 91 ? 18.594 -9.523 0.471 1 96.69 91 CYS A N 1
ATOM 660 C CA . CYS A 1 91 ? 18.781 -10.586 1.451 1 96.69 91 CYS A CA 1
ATOM 661 C C . CYS A 1 91 ? 19.656 -11.695 0.891 1 96.69 91 CYS A C 1
ATOM 663 O O . CYS A 1 91 ? 20.031 -11.672 -0.286 1 96.69 91 CYS A O 1
ATOM 665 N N . ASN A 1 92 ? 20.125 -12.531 1.764 1 94.75 92 ASN A N 1
ATOM 666 C CA . ASN A 1 92 ? 20.703 -13.82 1.409 1 94.75 92 ASN A CA 1
ATOM 667 C C . ASN A 1 92 ? 19.828 -14.977 1.868 1 94.75 92 ASN A C 1
ATOM 669 O O . ASN A 1 92 ? 19.766 -15.281 3.061 1 94.75 92 ASN A O 1
ATOM 673 N N . GLY A 1 93 ? 19.125 -15.508 0.914 1 91.88 93 GLY A N 1
ATOM 674 C CA . GLY A 1 93 ? 18.188 -16.547 1.322 1 91.88 93 GLY A CA 1
ATOM 675 C C . GLY A 1 93 ? 17.641 -17.344 0.158 1 91.88 93 GLY A C 1
ATOM 676 O O . GLY A 1 93 ? 18.25 -17.391 -0.912 1 91.88 93 GLY A O 1
ATOM 677 N N . GLN A 1 94 ? 16.562 -18.031 0.351 1 90.62 94 GLN A N 1
ATOM 678 C CA . GLN A 1 94 ? 16.031 -19.031 -0.576 1 90.62 94 GLN A CA 1
ATOM 679 C C . GLN A 1 94 ? 14.883 -18.469 -1.402 1 90.62 94 GLN A C 1
ATOM 681 O O . GLN A 1 94 ? 14.445 -19.094 -2.373 1 90.62 94 GLN A O 1
ATOM 686 N N . THR A 1 95 ? 14.43 -17.281 -1.004 1 90.5 95 THR A N 1
ATOM 687 C CA . THR A 1 95 ? 13.32 -16.672 -1.729 1 90.5 95 THR A CA 1
ATOM 688 C C . THR A 1 95 ? 13.547 -15.172 -1.916 1 90.5 95 THR A C 1
ATOM 690 O O . THR A 1 95 ? 14.391 -14.578 -1.238 1 90.5 95 THR A O 1
ATOM 693 N N . GLY A 1 96 ? 12.898 -14.609 -2.838 1 92.69 96 GLY A N 1
ATOM 694 C CA . GLY A 1 96 ? 13.133 -13.219 -3.209 1 92.69 96 GLY A CA 1
ATOM 695 C C . GLY A 1 96 ? 12.523 -12.234 -2.234 1 92.69 96 GLY A C 1
ATOM 696 O O . GLY A 1 96 ? 11.781 -12.617 -1.33 1 92.69 96 GLY A O 1
ATOM 697 N N . VAL A 1 97 ? 12.906 -10.984 -2.422 1 96.81 97 VAL A N 1
ATOM 698 C CA . VAL A 1 97 ? 12.492 -9.922 -1.517 1 96.81 97 VAL A CA 1
ATOM 699 C C . VAL A 1 97 ? 11.625 -8.914 -2.268 1 96.81 97 VAL A C 1
ATOM 701 O O . VAL A 1 97 ? 11.625 -7.723 -1.945 1 96.81 97 VAL A O 1
ATOM 704 N N . GLU A 1 98 ? 10.945 -9.383 -3.332 1 97.75 98 GLU A N 1
ATOM 705 C CA . GLU A 1 98 ? 10.102 -8.508 -4.137 1 97.75 98 GLU A CA 1
ATOM 706 C C . GLU A 1 98 ? 9 -7.875 -3.295 1 97.75 98 GLU A C 1
ATOM 708 O O . GLU A 1 98 ? 8.758 -6.668 -3.373 1 97.75 98 GLU A O 1
ATOM 713 N N . MET A 1 99 ? 8.414 -8.703 -2.461 1 98.44 99 MET A N 1
ATOM 714 C CA . MET A 1 99 ? 7.277 -8.219 -1.687 1 98.44 99 MET A CA 1
ATOM 715 C C . MET A 1 99 ? 7.734 -7.25 -0.596 1 98.44 99 MET A C 1
ATOM 717 O O . MET A 1 99 ? 7.02 -6.305 -0.262 1 98.44 99 MET A O 1
ATOM 721 N N . GLU A 1 100 ? 8.922 -7.488 -0.078 1 98.75 100 GLU A N 1
ATOM 722 C CA . GLU A 1 100 ? 9.484 -6.539 0.88 1 98.75 100 GLU A CA 1
ATOM 723 C C . GLU A 1 100 ? 9.703 -5.172 0.238 1 98.75 100 GLU A C 1
ATOM 725 O O . GLU A 1 100 ? 9.43 -4.137 0.852 1 98.75 100 GLU A O 1
ATOM 730 N N . ALA A 1 101 ? 10.219 -5.18 -1 1 98.81 101 ALA A N 1
ATOM 731 C CA . ALA A 1 101 ? 10.414 -3.924 -1.716 1 98.81 101 ALA A CA 1
ATOM 732 C C . ALA A 1 101 ? 9.086 -3.227 -1.983 1 98.81 101 ALA A C 1
ATOM 734 O O . ALA A 1 101 ? 8.953 -2.02 -1.762 1 98.81 101 ALA A O 1
ATOM 735 N N . LEU A 1 102 ? 8.125 -3.971 -2.428 1 98.88 102 LEU A N 1
ATOM 736 C CA . LEU A 1 102 ? 6.801 -3.438 -2.734 1 98.88 102 LEU A CA 1
ATOM 737 C C . LEU A 1 102 ? 6.113 -2.928 -1.471 1 98.88 102 LEU A C 1
ATOM 739 O O . LEU A 1 102 ? 5.477 -1.872 -1.487 1 98.88 102 LEU A O 1
ATOM 743 N N . THR A 1 103 ? 6.23 -3.648 -0.405 1 98.94 103 THR A N 1
ATOM 744 C CA . THR A 1 103 ? 5.645 -3.229 0.865 1 98.94 103 THR A CA 1
ATOM 745 C C . THR A 1 103 ? 6.309 -1.948 1.367 1 98.94 103 THR A C 1
ATOM 747 O O . THR A 1 103 ? 5.629 -1.052 1.877 1 98.94 103 THR A O 1
ATOM 750 N N . ALA A 1 104 ? 7.609 -1.881 1.21 1 98.88 104 ALA A N 1
ATOM 751 C CA . ALA A 1 104 ? 8.352 -0.696 1.632 1 98.88 104 ALA A CA 1
ATOM 752 C C . ALA A 1 104 ? 7.809 0.562 0.963 1 98.88 104 ALA A C 1
ATOM 754 O O . ALA A 1 104 ? 7.473 1.536 1.641 1 98.88 104 ALA A O 1
ATOM 755 N N . VAL A 1 105 ? 7.664 0.506 -0.344 1 98.94 105 VAL A N 1
ATOM 756 C CA . VAL A 1 105 ? 7.242 1.712 -1.048 1 98.94 105 VAL A CA 1
ATOM 757 C C . VAL A 1 105 ? 5.762 1.975 -0.777 1 98.94 105 VAL A C 1
ATOM 759 O O . VAL A 1 105 ? 5.328 3.129 -0.727 1 98.94 105 VAL A O 1
ATOM 762 N N . SER A 1 106 ? 4.945 0.972 -0.557 1 98.94 106 SER A N 1
ATOM 763 C CA . SER A 1 106 ? 3.529 1.148 -0.25 1 98.94 106 SER A CA 1
ATOM 764 C C . SER A 1 106 ? 3.338 1.839 1.097 1 98.94 106 SER A C 1
ATOM 766 O O . SER A 1 106 ? 2.551 2.781 1.21 1 98.94 106 SER A O 1
ATOM 768 N N . VAL A 1 107 ? 4.09 1.371 2.094 1 98.94 107 VAL A N 1
ATOM 769 C CA . VAL A 1 107 ? 3.982 1.966 3.422 1 98.94 107 VAL A CA 1
ATOM 770 C C . VAL A 1 107 ? 4.527 3.393 3.395 1 98.94 107 VAL A C 1
ATOM 772 O O . VAL A 1 107 ? 3.957 4.293 4.02 1 98.94 107 VAL A O 1
ATOM 775 N N . ALA A 1 108 ? 5.633 3.588 2.68 1 98.94 108 ALA A N 1
ATOM 776 C CA . ALA A 1 108 ? 6.16 4.941 2.518 1 98.94 108 ALA A CA 1
ATOM 777 C C . ALA A 1 108 ? 5.129 5.855 1.863 1 98.94 108 ALA A C 1
ATOM 779 O O . ALA A 1 108 ? 4.934 6.992 2.301 1 98.94 108 ALA A O 1
ATOM 780 N N . ALA A 1 109 ? 4.5 5.359 0.852 1 98.94 109 ALA A N 1
ATOM 781 C CA . ALA A 1 109 ? 3.492 6.133 0.134 1 98.94 109 ALA A CA 1
ATOM 782 C C . ALA A 1 109 ? 2.309 6.469 1.039 1 98.94 109 ALA A C 1
ATOM 784 O O . ALA A 1 109 ? 1.823 7.602 1.044 1 98.94 109 ALA A O 1
ATOM 785 N N . LEU A 1 110 ? 1.85 5.488 1.811 1 98.88 110 LEU A N 1
ATOM 786 C CA . LEU A 1 110 ? 0.773 5.707 2.77 1 98.88 110 LEU A CA 1
ATOM 787 C C . LEU A 1 110 ? 1.166 6.77 3.793 1 98.88 110 LEU A C 1
ATOM 789 O O . LEU A 1 110 ? 0.328 7.566 4.223 1 98.88 110 LEU A O 1
ATOM 793 N N . THR A 1 111 ? 2.416 6.754 4.152 1 98.75 111 THR A N 1
ATOM 794 C CA . THR A 1 111 ? 2.912 7.727 5.117 1 98.75 111 THR A CA 1
ATOM 795 C C . THR A 1 111 ? 2.885 9.133 4.531 1 98.75 111 THR A C 1
ATOM 797 O O . THR A 1 111 ? 2.477 10.086 5.199 1 98.75 111 THR A O 1
ATOM 800 N N . VAL A 1 112 ? 3.322 9.25 3.268 1 98.62 112 VAL A N 1
ATOM 801 C CA . VAL A 1 112 ? 3.207 10.539 2.592 1 98.62 112 VAL A CA 1
ATOM 802 C C . VAL A 1 112 ? 1.751 11 2.602 1 98.62 112 VAL A C 1
ATOM 804 O O . VAL A 1 112 ? 1.465 12.164 2.883 1 98.62 112 VAL A O 1
ATOM 807 N N . TYR A 1 113 ? 0.847 10.102 2.293 1 98.56 113 TYR A N 1
ATOM 808 C CA . TYR A 1 113 ? -0.582 10.391 2.289 1 98.56 113 TYR A CA 1
ATOM 809 C C . TYR A 1 113 ? -1.026 10.945 3.639 1 98.56 113 TYR A C 1
ATOM 811 O O . TYR A 1 113 ? -1.657 12 3.707 1 98.56 113 TYR A O 1
ATOM 819 N N . ASP A 1 114 ? -0.7 10.273 4.691 1 97.62 114 ASP A N 1
ATOM 820 C CA . ASP A 1 114 ? -1.114 10.664 6.039 1 97.62 114 ASP A CA 1
ATOM 821 C C . ASP A 1 114 ? -0.579 12.047 6.398 1 97.62 114 ASP A C 1
ATOM 823 O O . ASP A 1 114 ? -1.285 12.844 7.016 1 97.62 114 ASP A O 1
ATOM 827 N N . MET A 1 115 ? 0.694 12.234 6.074 1 96.62 115 MET A N 1
ATOM 828 C CA . MET A 1 115 ? 1.369 13.484 6.422 1 96.62 115 MET A CA 1
ATOM 829 C C . MET A 1 115 ? 0.733 14.664 5.695 1 96.62 115 MET A C 1
ATOM 831 O O . MET A 1 115 ? 0.831 15.805 6.156 1 96.62 115 MET A O 1
ATOM 835 N N . CYS A 1 116 ? 0.047 14.398 4.605 1 96.5 116 CYS A N 1
ATOM 836 C CA . CYS A 1 116 ? -0.406 15.477 3.732 1 96.5 116 CYS A CA 1
ATOM 837 C C . CYS A 1 116 ? -1.922 15.625 3.793 1 96.5 116 CYS A C 1
ATOM 839 O O . CYS A 1 116 ? -2.467 16.656 3.373 1 96.5 116 CYS A O 1
ATOM 841 N N . LYS A 1 117 ? -2.65 14.68 4.367 1 94.19 117 LYS A N 1
ATOM 842 C CA . LYS A 1 117 ? -4.098 14.57 4.195 1 94.19 117 LYS A CA 1
ATOM 843 C C . LYS A 1 117 ? -4.824 15.695 4.926 1 94.19 117 LYS A C 1
ATOM 845 O O . LYS A 1 117 ? -5.996 15.969 4.648 1 94.19 117 LYS A O 1
ATOM 850 N N . ALA A 1 118 ? -4.219 16.359 5.848 1 91.31 118 ALA A N 1
ATOM 851 C CA . ALA A 1 118 ? -4.84 17.484 6.539 1 91.31 118 ALA A CA 1
ATOM 852 C C . ALA A 1 118 ? -5.039 18.672 5.59 1 91.31 118 ALA A C 1
ATOM 854 O O . ALA A 1 118 ? -5.922 19.5 5.801 1 91.31 118 ALA A O 1
ATOM 855 N N . VAL A 1 119 ? -4.238 18.734 4.559 1 92.5 119 VAL A N 1
ATOM 856 C CA . VAL A 1 119 ? -4.277 19.844 3.611 1 92.5 119 VAL A CA 1
ATOM 857 C C . VAL A 1 119 ? -5.227 19.516 2.463 1 92.5 119 VAL A C 1
ATOM 859 O O . VAL A 1 119 ? -6 20.375 2.023 1 92.5 119 VAL A O 1
ATOM 862 N N . SER A 1 120 ? -5.156 18.312 1.984 1 90.75 120 SER A N 1
ATOM 863 C CA . SER A 1 120 ? -5.988 17.875 0.868 1 90.75 120 SER A CA 1
ATOM 864 C C . SER A 1 120 ? -6.191 16.375 0.887 1 90.75 120 SER A C 1
ATOM 866 O O . SER A 1 120 ? -5.27 15.617 1.212 1 90.75 120 SER A O 1
ATOM 868 N N . HIS A 1 121 ? -7.367 15.969 0.42 1 90 121 HIS A N 1
ATOM 869 C CA . HIS A 1 121 ? -7.652 14.539 0.29 1 90 121 HIS A CA 1
ATOM 870 C C . HIS A 1 121 ? -7.504 14.078 -1.156 1 90 121 HIS A C 1
ATOM 872 O O . HIS A 1 121 ? -7.648 12.891 -1.45 1 90 121 HIS A O 1
ATOM 878 N N . ASP A 1 122 ? -7.211 15.086 -1.946 1 92.12 122 ASP A N 1
ATOM 879 C CA . ASP A 1 122 ? -7.02 14.727 -3.348 1 92.12 122 ASP A CA 1
ATOM 880 C C . ASP A 1 122 ? -5.602 14.227 -3.6 1 92.12 122 ASP A C 1
ATOM 882 O O . ASP A 1 122 ? -4.836 14.852 -4.34 1 92.12 122 ASP A O 1
ATOM 886 N N . ILE A 1 123 ? -5.297 13.203 -3.02 1 97.62 123 ILE A N 1
ATOM 887 C CA . ILE A 1 123 ? -4.023 12.508 -3.115 1 97.62 123 ILE A CA 1
ATOM 888 C C . ILE A 1 123 ? -4.246 11.102 -3.68 1 97.62 123 ILE A C 1
ATOM 890 O O . ILE A 1 123 ? -5.25 10.453 -3.373 1 97.62 123 ILE A O 1
ATOM 894 N N . CYS A 1 124 ? -3.387 10.664 -4.547 1 98.62 124 CYS A N 1
ATOM 895 C CA . CYS A 1 124 ? -3.516 9.344 -5.164 1 98.62 124 CYS A CA 1
ATOM 896 C C . CYS A 1 124 ? -2.164 8.648 -5.25 1 98.62 124 CYS A C 1
ATOM 898 O O . CYS A 1 124 ? -1.189 9.227 -5.734 1 98.62 124 CYS A O 1
ATOM 900 N N . ILE A 1 125 ? -2.117 7.457 -4.699 1 98.81 125 ILE A N 1
ATOM 901 C CA . ILE A 1 125 ? -0.93 6.621 -4.844 1 98.81 125 ILE A CA 1
ATOM 902 C C . ILE A 1 125 ? -1.046 5.773 -6.105 1 98.81 125 ILE A C 1
ATOM 904 O O . ILE A 1 125 ? -2.068 5.125 -6.332 1 98.81 125 ILE A O 1
ATOM 908 N N . THR A 1 126 ? -0.012 5.824 -6.922 1 98.69 126 THR A N 1
ATOM 909 C CA . THR A 1 126 ? -0.04 5.094 -8.188 1 98.69 126 THR A CA 1
ATOM 910 C C . THR A 1 126 ? 1.326 4.488 -8.492 1 98.69 126 THR A C 1
ATOM 912 O O . THR A 1 126 ? 2.283 4.691 -7.738 1 98.69 126 THR A O 1
ATOM 915 N N . ASN A 1 127 ? 1.359 3.672 -9.469 1 98.25 127 ASN A N 1
ATOM 916 C CA . ASN A 1 127 ? 2.586 3.096 -10.008 1 98.25 127 ASN A CA 1
ATOM 917 C C . ASN A 1 127 ? 3.359 2.324 -8.945 1 98.25 127 ASN A C 1
ATOM 919 O O . ASN A 1 127 ? 4.574 2.492 -8.812 1 98.25 127 ASN A O 1
ATOM 923 N N . VAL A 1 128 ? 2.65 1.61 -8.117 1 98.88 128 VAL A N 1
ATOM 924 C CA . VAL A 1 128 ? 3.316 0.667 -7.227 1 98.88 128 VAL A CA 1
ATOM 925 C C . VAL A 1 128 ? 3.654 -0.614 -7.988 1 98.88 128 VAL A C 1
ATOM 927 O O . VAL A 1 128 ? 2.764 -1.402 -8.312 1 98.88 128 VAL A O 1
ATOM 930 N N . ARG A 1 129 ? 4.922 -0.771 -8.203 1 98.69 129 ARG A N 1
ATOM 931 C CA . ARG A 1 129 ? 5.316 -1.858 -9.094 1 98.69 129 ARG A CA 1
ATOM 932 C C . ARG A 1 129 ? 6.793 -2.197 -8.922 1 98.69 129 ARG A C 1
ATOM 934 O O . ARG A 1 129 ? 7.574 -1.368 -8.453 1 98.69 129 ARG A O 1
ATOM 941 N N . LEU A 1 130 ? 7.117 -3.402 -9.312 1 98.5 130 LEU A N 1
ATOM 942 C CA . LEU A 1 130 ? 8.5 -3.875 -9.289 1 98.5 130 LEU A CA 1
ATOM 943 C C . LEU A 1 130 ? 9.305 -3.264 -10.43 1 98.5 130 LEU A C 1
ATOM 945 O O . LEU A 1 130 ? 8.812 -3.176 -11.562 1 98.5 130 LEU A O 1
ATOM 949 N N . LEU A 1 131 ? 10.453 -2.805 -10.125 1 97.94 131 LEU A N 1
ATOM 950 C CA . LEU A 1 131 ? 11.359 -2.279 -11.141 1 97.94 131 LEU A CA 1
ATOM 951 C C . LEU A 1 131 ? 12.336 -3.355 -11.609 1 97.94 131 LEU A C 1
ATOM 953 O O . LEU A 1 131 ? 12.617 -3.469 -12.805 1 97.94 131 LEU A O 1
ATOM 957 N N . SER A 1 132 ? 12.852 -4.09 -10.633 1 97.12 132 SER A N 1
ATOM 958 C CA . SER A 1 132 ? 13.828 -5.129 -10.953 1 97.12 132 SER A CA 1
ATOM 959 C C . SER A 1 132 ? 13.953 -6.141 -9.82 1 97.12 132 SER A C 1
ATOM 961 O O . SER A 1 132 ? 13.641 -5.836 -8.672 1 97.12 132 SER A O 1
ATOM 963 N N . LYS A 1 133 ? 14.328 -7.312 -10.164 1 95.25 133 LYS A N 1
ATOM 964 C CA . LYS A 1 133 ? 14.703 -8.336 -9.195 1 95.25 133 LYS A CA 1
ATOM 965 C C . LYS A 1 133 ? 15.828 -9.219 -9.734 1 95.25 133 LYS A C 1
ATOM 967 O O . LYS A 1 133 ? 15.883 -9.492 -10.938 1 95.25 133 LYS A O 1
ATOM 972 N N . SER A 1 134 ? 16.672 -9.531 -8.891 1 93.75 134 SER A N 1
ATOM 973 C CA . SER A 1 134 ? 17.766 -10.422 -9.266 1 93.75 134 SER A CA 1
ATOM 974 C C . SER A 1 134 ? 18.047 -11.453 -8.18 1 93.75 134 SER A C 1
ATOM 976 O O . SER A 1 134 ? 17.703 -11.242 -7.012 1 93.75 134 SER A O 1
ATOM 978 N N . GLY A 1 135 ? 18.562 -12.57 -8.672 1 86.94 135 GLY A N 1
ATOM 979 C CA . GLY A 1 135 ? 18.812 -13.695 -7.785 1 86.94 135 GLY A CA 1
ATOM 980 C C . GLY A 1 135 ? 17.797 -14.805 -7.914 1 86.94 135 GLY A C 1
ATOM 981 O O . GLY A 1 135 ? 16.688 -14.578 -8.414 1 86.94 135 GLY A O 1
ATOM 982 N N . GLY A 1 136 ? 18.094 -16 -7.602 1 80.31 136 GLY A N 1
ATOM 983 C CA . GLY A 1 136 ? 17.203 -17.141 -7.715 1 80.31 136 GLY A CA 1
ATOM 984 C C . GLY A 1 136 ? 17.125 -17.703 -9.125 1 80.31 136 GLY A C 1
ATOM 985 O O . GLY A 1 136 ? 18.141 -17.797 -9.82 1 80.31 136 GLY A O 1
ATOM 986 N N . LYS A 1 137 ? 15.844 -17.953 -9.523 1 74.88 137 LYS A N 1
ATOM 987 C CA . LYS A 1 137 ? 15.68 -18.672 -10.789 1 74.88 137 LYS A CA 1
ATOM 988 C C . LYS A 1 137 ? 15.664 -17.719 -11.969 1 74.88 137 LYS A C 1
ATOM 990 O O . LYS A 1 137 ? 16.172 -18.031 -13.047 1 74.88 137 LYS A O 1
ATOM 995 N N . ARG A 1 138 ? 15.094 -16.531 -11.75 1 81.31 138 ARG A N 1
ATOM 996 C CA . ARG A 1 138 ? 14.906 -15.625 -12.875 1 81.31 138 ARG A CA 1
ATOM 997 C C . ARG A 1 138 ? 15.094 -14.172 -12.445 1 81.31 138 ARG A C 1
ATOM 999 O O . ARG A 1 138 ? 14.586 -13.758 -11.406 1 81.31 138 ARG A O 1
ATOM 1006 N N . ASP A 1 139 ? 15.812 -13.484 -13.234 1 88.62 139 ASP A N 1
ATOM 1007 C CA . ASP A 1 139 ? 15.953 -12.039 -13.055 1 88.62 139 ASP A CA 1
ATOM 1008 C C . ASP A 1 139 ? 14.852 -11.289 -13.797 1 88.62 139 ASP A C 1
ATOM 1010 O O . ASP A 1 139 ? 14.25 -11.82 -14.734 1 88.62 139 ASP A O 1
ATOM 1014 N N . PHE A 1 140 ? 14.484 -10.172 -13.25 1 91.44 140 PHE A N 1
ATOM 1015 C CA . PHE A 1 140 ? 13.484 -9.305 -13.859 1 91.44 140 PHE A CA 1
ATOM 1016 C C . PHE A 1 140 ? 13.961 -7.863 -13.891 1 91.44 140 PHE A C 1
ATOM 1018 O O . PHE A 1 140 ? 14.586 -7.387 -12.938 1 91.44 140 PHE A O 1
ATOM 1025 N N . GLN A 1 141 ? 13.789 -7.188 -15.078 1 90.44 141 GLN A N 1
ATOM 1026 C CA . GLN A 1 141 ? 14.031 -5.758 -15.234 1 90.44 141 GLN A CA 1
ATOM 1027 C C . GLN A 1 141 ? 12.883 -5.09 -15.992 1 90.44 141 GLN A C 1
ATOM 1029 O O . GLN A 1 141 ? 12.594 -5.449 -17.141 1 90.44 141 GLN A O 1
ATOM 1034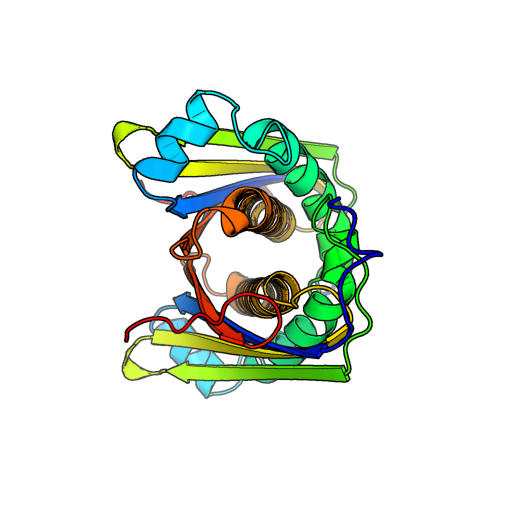 N N . ARG A 1 142 ? 12.281 -4.121 -15.289 1 89.62 142 ARG A N 1
ATOM 1035 C CA . ARG A 1 142 ? 11.18 -3.432 -15.945 1 89.62 142 ARG A CA 1
ATOM 1036 C C . ARG A 1 142 ? 11.688 -2.482 -17.031 1 89.62 142 ARG A C 1
ATOM 1038 O O . ARG A 1 142 ? 12.664 -1.761 -16.812 1 89.62 142 ARG A O 1
ATOM 1045 N N . ARG A 1 143 ? 11.023 -2.617 -18.094 1 77 143 ARG A N 1
ATOM 1046 C CA . ARG A 1 143 ? 11.422 -1.756 -19.203 1 77 143 ARG A CA 1
ATOM 1047 C C . ARG A 1 143 ? 10.953 -0.323 -18.984 1 77 143 ARG A C 1
ATOM 1049 O O . ARG A 1 143 ? 9.844 -0.096 -18.484 1 77 143 ARG A O 1
ATOM 1056 N N . GLN A 1 144 ? 11.828 0.642 -19 1 62.56 144 GLN A N 1
ATOM 1057 C CA . GLN A 1 144 ? 11.508 2.057 -18.828 1 62.56 144 GLN A CA 1
ATOM 1058 C C . GLN A 1 144 ? 10.656 2.568 -19.984 1 62.56 144 GLN A C 1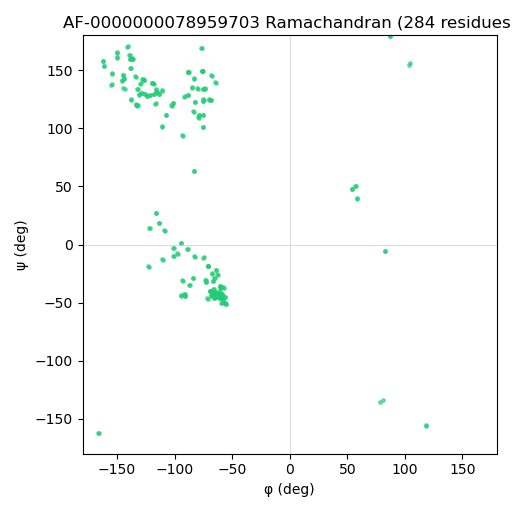
ATOM 1060 O O . GLN A 1 144 ? 10.734 2.055 -21.109 1 62.56 144 GLN A O 1
ATOM 1065 N N . MET B 1 1 ? 2 12.836 16 1 88.38 1 MET B N 1
ATOM 1066 C CA . MET B 1 1 ? 0.615 12.516 16.344 1 88.38 1 MET B CA 1
ATOM 1067 C C . MET B 1 1 ? -0.114 13.742 16.875 1 88.38 1 MET B C 1
ATOM 1069 O O . MET B 1 1 ? 0.439 14.5 17.672 1 88.38 1 MET B O 1
ATOM 1073 N N . VAL B 1 2 ? -1.169 14 16.25 1 84.69 2 VAL B N 1
ATOM 1074 C CA . VAL B 1 2 ? -1.94 15.172 16.641 1 84.69 2 VAL B CA 1
ATOM 1075 C C . VAL B 1 2 ? -2.785 14.852 17.875 1 84.69 2 VAL B C 1
ATOM 1077 O O . VAL B 1 2 ? -3.406 13.789 17.953 1 84.69 2 VAL B O 1
ATOM 1080 N N . ASP B 1 3 ? -2.732 15.812 18.844 1 88.56 3 ASP B N 1
ATOM 1081 C CA . ASP B 1 3 ? -3.529 15.625 20.062 1 88.56 3 ASP B CA 1
ATOM 1082 C C . ASP B 1 3 ? -5.023 15.727 19.75 1 88.56 3 ASP B C 1
ATOM 1084 O O . ASP B 1 3 ? -5.488 16.75 19.266 1 88.56 3 ASP B O 1
ATOM 1088 N N . VAL B 1 4 ? -5.773 14.688 20.109 1 88.06 4 VAL B N 1
ATOM 1089 C CA . VAL B 1 4 ? -7.188 14.688 19.766 1 88.06 4 VAL B CA 1
ATOM 1090 C C . VAL B 1 4 ? -8.039 14.578 21.031 1 88.06 4 VAL B C 1
ATOM 1092 O O . VAL B 1 4 ? -9.258 14.391 20.953 1 88.06 4 VAL B O 1
ATOM 1095 N N . ALA B 1 5 ? -7.484 14.781 22.156 1 86.88 5 ALA B N 1
ATOM 1096 C CA . ALA B 1 5 ? -8.156 14.547 23.422 1 86.88 5 ALA B CA 1
ATOM 1097 C C . ALA B 1 5 ? -9.375 15.453 23.578 1 86.88 5 ALA B C 1
ATOM 1099 O O . ALA B 1 5 ? -10.352 15.094 24.25 1 86.88 5 ALA B O 1
ATOM 1100 N N . ASN B 1 6 ? -9.344 16.562 22.938 1 88.69 6 ASN B N 1
ATOM 1101 C CA . ASN B 1 6 ? -10.406 17.547 23.125 1 88.69 6 ASN B CA 1
ATOM 1102 C C . ASN B 1 6 ? -11.5 17.391 22.062 1 88.69 6 ASN B C 1
ATOM 1104 O O . ASN B 1 6 ? -12.5 18.109 22.109 1 88.69 6 ASN B O 1
ATOM 1108 N N . LYS B 1 7 ? -11.359 16.484 21.234 1 87.56 7 LYS B N 1
ATOM 1109 C CA . LYS B 1 7 ? -12.359 16.281 20.188 1 87.56 7 LYS B CA 1
ATOM 1110 C C . LYS B 1 7 ? -13.477 15.367 20.672 1 87.56 7 LYS B C 1
ATOM 1112 O O . LYS B 1 7 ? -13.242 14.445 21.453 1 87.56 7 LYS B O 1
ATOM 1117 N N . ALA B 1 8 ? -14.648 15.547 20.219 1 88.56 8 ALA B N 1
ATOM 1118 C CA . ALA B 1 8 ? -15.797 14.711 20.578 1 88.56 8 ALA B CA 1
ATOM 1119 C C . ALA B 1 8 ? -15.742 13.367 19.859 1 88.56 8 ALA B C 1
ATOM 1121 O O . ALA B 1 8 ? -15.227 13.273 18.734 1 88.56 8 ALA B O 1
ATOM 1122 N N . ASN B 1 9 ? -16.266 12.375 20.5 1 91 9 ASN B N 1
ATOM 1123 C CA . ASN B 1 9 ? -16.453 11.078 19.844 1 91 9 ASN B CA 1
ATOM 1124 C C . ASN B 1 9 ? -17.609 11.109 18.859 1 91 9 ASN B C 1
ATOM 1126 O O . ASN B 1 9 ? -18.734 11.5 19.203 1 91 9 ASN B O 1
ATOM 1130 N N . THR B 1 10 ? -17.344 10.766 17.656 1 92.19 10 THR B N 1
ATOM 1131 C CA . THR B 1 10 ? -18.375 10.672 16.625 1 92.19 10 THR B CA 1
ATOM 1132 C C . THR B 1 10 ? -18.188 9.414 15.789 1 92.19 10 THR B C 1
ATOM 1134 O O . THR B 1 10 ? -17.141 8.789 15.828 1 92.19 10 THR B O 1
ATOM 1137 N N . THR B 1 11 ? -19.281 9.047 15.148 1 94.88 11 THR B N 1
ATOM 1138 C CA . THR B 1 11 ? -19.141 7.965 14.172 1 94.88 11 THR B CA 1
ATOM 1139 C C . THR B 1 11 ? -18.359 8.43 12.953 1 94.88 11 THR B C 1
ATOM 1141 O O . THR B 1 11 ? -18.703 9.43 12.32 1 94.88 11 THR B O 1
ATOM 1144 N N . ARG B 1 12 ? -17.359 7.691 12.719 1 95.75 12 ARG B N 1
ATOM 1145 C CA . ARG B 1 12 ? -16.5 8.008 11.586 1 95.75 12 ARG B CA 1
ATOM 1146 C C . ARG B 1 12 ? -16.531 6.895 10.547 1 95.75 12 ARG B C 1
ATOM 1148 O O . ARG B 1 12 ? -16.5 5.715 10.891 1 95.75 12 ARG B O 1
ATOM 1155 N N . LEU B 1 13 ? -16.688 7.262 9.312 1 97.25 13 LEU B N 1
ATOM 1156 C CA . LEU B 1 13 ? -16.688 6.332 8.18 1 97.25 13 LEU B CA 1
ATOM 1157 C C . LEU B 1 13 ? -15.727 6.801 7.09 1 97.25 13 LEU B C 1
ATOM 1159 O O . LEU B 1 13 ? -15.672 7.992 6.773 1 97.25 13 LEU B O 1
ATOM 1163 N N . ALA B 1 14 ? -15.016 5.855 6.539 1 98.06 14 ALA B N 1
ATOM 1164 C CA . ALA B 1 14 ? -14.164 6.168 5.395 1 98.06 14 ALA B CA 1
ATOM 1165 C C . ALA B 1 14 ? -14.125 5.012 4.398 1 98.06 14 ALA B C 1
ATOM 1167 O O . ALA B 1 14 ? -14.18 3.846 4.793 1 98.06 14 ALA B O 1
ATOM 1168 N N . SER B 1 15 ? -14.094 5.371 3.146 1 98.56 15 SER B N 1
ATOM 1169 C CA . SER B 1 15 ? -13.953 4.391 2.076 1 98.56 15 SER B CA 1
ATOM 1170 C C . SER B 1 15 ? -12.789 4.738 1.154 1 98.56 15 SER B C 1
ATOM 1172 O O . SER B 1 15 ? -12.555 5.91 0.857 1 98.56 15 SER B O 1
ATOM 1174 N N . ALA B 1 16 ? -12.094 3.73 0.735 1 98.81 16 ALA B N 1
ATOM 1175 C CA . ALA B 1 16 ? -10.953 3.881 -0.172 1 98.81 16 ALA B CA 1
ATOM 1176 C C . ALA B 1 16 ? -10.953 2.783 -1.232 1 98.81 16 ALA B C 1
ATOM 1178 O O . ALA B 1 16 ? -11.633 1.767 -1.085 1 98.81 16 ALA B O 1
ATOM 1179 N N . GLU B 1 17 ? -10.188 3.029 -2.293 1 98.88 17 GLU B N 1
ATOM 1180 C CA . GLU B 1 17 ? -10.086 2.018 -3.34 1 98.88 17 GLU B CA 1
ATOM 1181 C C . GLU B 1 17 ? -8.641 1.854 -3.811 1 98.88 17 GLU B C 1
ATOM 1183 O O . GLU B 1 17 ? -7.793 2.703 -3.529 1 98.88 17 GLU B O 1
ATOM 1188 N N . ALA B 1 18 ? -8.391 0.758 -4.402 1 98.94 18 ALA B N 1
ATOM 1189 C CA . ALA B 1 18 ? -7.168 0.438 -5.133 1 98.94 18 ALA B CA 1
ATOM 1190 C C . ALA B 1 18 ? -7.461 -0.447 -6.34 1 98.94 18 ALA B C 1
ATOM 1192 O O . ALA B 1 18 ? -8.422 -1.227 -6.328 1 98.94 18 ALA B O 1
ATOM 1193 N N . THR B 1 19 ? -6.723 -0.242 -7.34 1 98.88 19 THR B N 1
ATOM 1194 C CA . THR B 1 19 ? -6.824 -1.08 -8.531 1 98.88 19 THR B CA 1
ATOM 1195 C C . THR B 1 19 ? -5.512 -1.821 -8.781 1 98.88 19 THR B C 1
ATOM 1197 O O . THR B 1 19 ? -4.438 -1.217 -8.766 1 98.88 19 THR B O 1
ATOM 1200 N N . VAL B 1 20 ? -5.625 -3.111 -8.961 1 98.88 20 VAL B N 1
ATOM 1201 C CA . VAL B 1 20 ? -4.465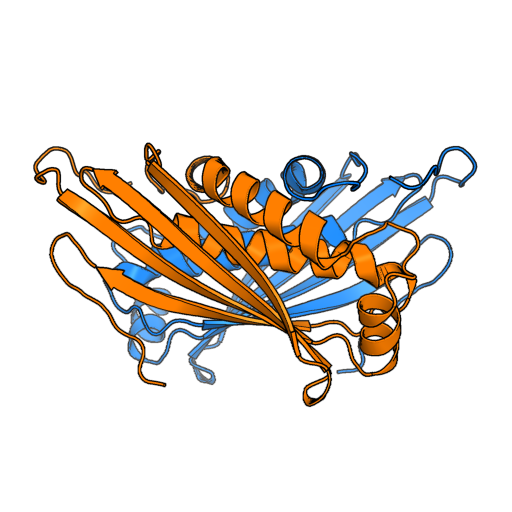 -3.91 -9.344 1 98.88 20 VAL B CA 1
ATOM 1202 C C . VAL B 1 20 ? -4.594 -4.34 -10.797 1 98.88 20 VAL B C 1
ATOM 1204 O O . VAL B 1 20 ? -5.426 -5.184 -11.133 1 98.88 20 VAL B O 1
ATOM 1207 N N . ARG B 1 21 ? -3.742 -3.807 -11.625 1 98.69 21 ARG B N 1
ATOM 1208 C CA . ARG B 1 21 ? -3.711 -4.195 -13.031 1 98.69 21 ARG B CA 1
ATOM 1209 C C . ARG B 1 21 ? -2.914 -5.48 -13.227 1 98.69 21 ARG B C 1
ATOM 1211 O O . ARG B 1 21 ? -1.712 -5.52 -12.953 1 98.69 21 ARG B O 1
ATOM 1218 N N . VAL B 1 22 ? -3.463 -6.527 -13.789 1 97.56 22 VAL B N 1
ATOM 1219 C CA . VAL B 1 22 ? -2.82 -7.836 -13.82 1 97.56 22 VAL B CA 1
ATOM 1220 C C . VAL B 1 22 ? -2.678 -8.312 -15.266 1 97.56 22 VAL B C 1
ATOM 1222 O O . VAL B 1 22 ? -1.899 -9.227 -15.555 1 97.56 22 VAL B O 1
ATOM 1225 N N . GLY B 1 23 ? -3.379 -7.805 -16.203 1 96 23 GLY B N 1
ATOM 1226 C CA . GLY B 1 23 ? -3.322 -8.242 -17.594 1 96 23 GLY B CA 1
ATOM 1227 C C . GLY B 1 23 ? -4.25 -9.398 -17.891 1 96 23 GLY B C 1
ATOM 1228 O O . GLY B 1 23 ? -4.91 -9.922 -17 1 96 23 GLY B O 1
ATOM 1229 N N . GLU B 1 24 ? -4.25 -9.805 -19.078 1 96.5 24 GLU B N 1
ATOM 1230 C CA . GLU B 1 24 ? -5.234 -10.758 -19.578 1 96.5 24 GLU B CA 1
ATOM 1231 C C . GLU B 1 24 ? -4.988 -12.156 -19.016 1 96.5 24 GLU B C 1
ATOM 1233 O O . GLU B 1 24 ? -5.918 -12.82 -18.562 1 96.5 24 GLU B O 1
ATOM 1238 N N . GLN B 1 25 ? -3.795 -12.57 -19.047 1 96.94 25 GLN B N 1
ATOM 1239 C CA . GLN B 1 25 ? -3.469 -13.93 -18.609 1 96.94 25 GLN B CA 1
ATOM 1240 C C . GLN B 1 25 ? -3.867 -14.141 -17.156 1 96.94 25 GLN B C 1
ATOM 1242 O O . GLN B 1 25 ? -4.555 -15.117 -16.828 1 96.94 25 GLN B O 1
ATOM 1247 N N . LEU B 1 26 ? -3.451 -13.242 -16.328 1 97.25 26 LEU B N 1
ATOM 1248 C CA . LEU B 1 26 ? -3.746 -13.359 -14.906 1 97.25 26 LEU B CA 1
ATOM 1249 C C . LEU B 1 26 ? -5.242 -13.219 -14.648 1 97.25 26 LEU B C 1
ATOM 1251 O O . LEU B 1 26 ? -5.781 -13.859 -13.742 1 97.25 26 LEU B O 1
ATOM 1255 N N . THR B 1 27 ? -5.879 -12.453 -15.469 1 97.75 27 THR B N 1
ATOM 1256 C CA . THR B 1 27 ? -7.324 -12.312 -15.344 1 97.75 27 THR B CA 1
ATOM 1257 C C . THR B 1 27 ? -8.016 -13.664 -15.492 1 97.75 27 THR B C 1
ATOM 1259 O O . THR B 1 27 ? -8.883 -14.016 -14.688 1 97.75 27 THR B O 1
ATOM 1262 N N . LYS B 1 28 ? -7.586 -14.391 -16.453 1 97.44 28 LYS B N 1
ATOM 1263 C CA . LYS B 1 28 ? -8.172 -15.703 -16.703 1 97.44 28 LYS B CA 1
ATOM 1264 C C . LYS B 1 28 ? -7.883 -16.672 -15.562 1 97.44 28 LYS B C 1
ATOM 1266 O O . LYS B 1 28 ? -8.766 -17.422 -15.141 1 97.44 28 LYS B O 1
ATOM 1271 N N . LEU B 1 29 ? -6.723 -16.625 -15.094 1 97 29 LEU B N 1
ATOM 1272 C CA . LEU B 1 29 ? -6.32 -17.531 -14.031 1 97 29 LEU B CA 1
ATOM 1273 C C . LEU B 1 29 ? -7.07 -17.234 -12.742 1 97 29 LEU B C 1
ATOM 1275 O O . LEU B 1 29 ? -7.469 -18.141 -12.016 1 97 29 LEU B O 1
ATOM 1279 N N . ILE B 1 30 ? -7.25 -15.93 -12.414 1 97.25 30 ILE B N 1
ATOM 1280 C CA . ILE B 1 30 ? -7.973 -15.523 -11.211 1 97.25 30 ILE B CA 1
ATOM 1281 C C . ILE B 1 30 ? -9.438 -15.945 -11.328 1 97.25 30 ILE B C 1
ATOM 1283 O O . ILE B 1 30 ? -10.008 -16.484 -10.383 1 97.25 30 ILE B O 1
ATOM 1287 N N . ALA B 1 31 ? -10.008 -15.703 -12.508 1 96.44 31 ALA B N 1
ATOM 1288 C CA . ALA B 1 31 ? -11.406 -16.031 -12.742 1 96.44 31 ALA B CA 1
ATOM 1289 C C . ALA B 1 31 ? -11.648 -17.531 -12.57 1 96.44 31 ALA B C 1
ATOM 1291 O O . ALA B 1 31 ? -12.695 -17.953 -12.055 1 96.44 31 ALA B O 1
ATOM 1292 N N . ALA B 1 32 ? -10.711 -18.297 -12.953 1 95.31 32 ALA B N 1
ATOM 1293 C CA . ALA B 1 32 ? -10.836 -19.75 -12.914 1 95.31 32 ALA B CA 1
ATOM 1294 C C . ALA B 1 32 ? -10.375 -20.297 -11.57 1 95.31 32 ALA B C 1
ATOM 1296 O O . ALA B 1 32 ? -10.484 -21.5 -11.32 1 95.31 32 ALA B O 1
ATOM 1297 N N . ASN B 1 33 ? -9.875 -19.453 -10.703 1 93.5 33 ASN B N 1
ATOM 1298 C CA . ASN B 1 33 ? -9.312 -19.875 -9.422 1 93.5 33 ASN B CA 1
ATOM 1299 C C . ASN B 1 33 ? -8.234 -20.938 -9.602 1 93.5 33 ASN B C 1
ATOM 1301 O O . ASN B 1 33 ? -8.266 -21.969 -8.953 1 93.5 33 ASN B O 1
ATOM 1305 N N . GLU B 1 34 ? -7.316 -20.672 -10.523 1 89.5 34 GLU B N 1
ATOM 1306 C CA . GLU B 1 34 ? -6.305 -21.656 -10.891 1 89.5 34 GLU B CA 1
ATOM 1307 C C . GLU B 1 34 ? -4.91 -21.188 -10.484 1 89.5 34 GLU B C 1
ATOM 1309 O O . GLU B 1 34 ? -3.908 -21.719 -10.969 1 89.5 34 GLU B O 1
ATOM 1314 N N . LEU B 1 35 ? -4.891 -20.328 -9.656 1 88.94 35 LEU B N 1
ATOM 1315 C CA . LEU B 1 35 ? -3.58 -19.922 -9.156 1 88.94 35 LEU B CA 1
ATOM 1316 C C . LEU B 1 35 ? -3.111 -20.859 -8.047 1 88.94 35 LEU B C 1
ATOM 1318 O O . LEU B 1 35 ? -3.916 -21.312 -7.234 1 88.94 35 LEU B O 1
ATOM 1322 N N . ALA B 1 36 ? -1.886 -21.109 -8.055 1 82.44 36 ALA B N 1
ATOM 1323 C CA . ALA B 1 36 ? -1.278 -22.094 -7.176 1 82.44 36 ALA B CA 1
ATOM 1324 C C . ALA B 1 36 ? -1.513 -21.75 -5.707 1 82.44 36 ALA B C 1
ATOM 1326 O O . ALA B 1 36 ? -1.706 -22.641 -4.875 1 82.44 36 ALA B O 1
ATOM 1327 N N . LYS B 1 37 ? -1.482 -20.5 -5.395 1 84.19 37 LYS B N 1
ATOM 1328 C CA . LYS B 1 37 ? -1.549 -20.078 -4 1 84.19 37 LYS B CA 1
ATOM 1329 C C . LYS B 1 37 ? -2.992 -20.031 -3.508 1 84.19 37 LYS B C 1
ATOM 1331 O O . LYS B 1 37 ? -3.242 -19.797 -2.322 1 84.19 37 LYS B O 1
ATOM 1336 N N . GLY B 1 38 ? -4.004 -20.156 -4.402 1 88.75 38 GLY B N 1
ATOM 1337 C CA . GLY B 1 38 ? -5.379 -20.266 -3.939 1 88.75 38 GLY B CA 1
ATOM 1338 C C . GLY B 1 38 ? -6.262 -19.125 -4.414 1 88.75 38 GLY B C 1
ATOM 1339 O O . GLY B 1 38 ? -6.012 -18.547 -5.469 1 88.75 38 GLY B O 1
ATOM 1340 N N . ASP B 1 39 ? -7.328 -18.922 -3.611 1 95.19 39 ASP B N 1
ATOM 1341 C CA . ASP B 1 39 ? -8.352 -17.938 -3.963 1 95.19 39 ASP B CA 1
ATOM 1342 C C . ASP B 1 39 ? -7.852 -16.516 -3.715 1 95.19 39 ASP B C 1
ATOM 1344 O O . ASP B 1 39 ? -7.992 -15.984 -2.609 1 95.19 39 ASP B O 1
ATOM 1348 N N . VAL B 1 40 ? -7.461 -15.875 -4.773 1 97.31 40 VAL B N 1
ATOM 1349 C CA . VAL B 1 40 ? -6.805 -14.578 -4.73 1 97.31 40 VAL B CA 1
ATOM 1350 C C . VAL B 1 40 ? -7.73 -13.547 -4.086 1 97.31 40 VAL B C 1
ATOM 1352 O O . VAL B 1 40 ? -7.312 -12.789 -3.213 1 97.31 40 VAL B O 1
ATOM 1355 N N . LEU B 1 41 ? -8.953 -13.516 -4.473 1 98.19 41 LEU B N 1
ATOM 1356 C CA . LEU B 1 41 ? -9.891 -12.484 -4.043 1 98.19 41 LEU B CA 1
ATOM 1357 C C . LEU B 1 41 ? -10.203 -12.617 -2.557 1 98.19 41 LEU B C 1
ATOM 1359 O O . LEU B 1 41 ? -10.148 -11.641 -1.812 1 98.19 41 LEU B O 1
ATOM 1363 N N . SER B 1 42 ? -10.438 -13.852 -2.08 1 98 42 SER B N 1
ATOM 1364 C CA . SER B 1 42 ? -10.766 -14.07 -0.677 1 98 42 SER B CA 1
ATOM 1365 C C . SER B 1 42 ? -9.57 -13.789 0.225 1 98 42 SER B C 1
ATOM 1367 O O . SER B 1 42 ? -9.727 -13.219 1.307 1 98 42 SER B O 1
ATOM 1369 N N . ILE B 1 43 ? -8.477 -14.172 -0.186 1 98 43 ILE B N 1
ATOM 1370 C CA . ILE B 1 43 ? -7.277 -13.977 0.619 1 98 43 ILE B CA 1
ATOM 1371 C C . ILE B 1 43 ? -6.934 -12.492 0.682 1 98 43 ILE B C 1
ATOM 1373 O O . ILE B 1 43 ? -6.547 -11.984 1.736 1 98 43 ILE B O 1
ATOM 1377 N N . ALA B 1 44 ? -7.09 -11.812 -0.429 1 98.5 44 ALA B N 1
ATOM 1378 C CA . ALA B 1 44 ? -6.855 -10.375 -0.461 1 98.5 44 ALA B CA 1
ATOM 1379 C C . ALA B 1 44 ? -7.812 -9.641 0.473 1 98.5 44 ALA B C 1
ATOM 1381 O O . ALA B 1 44 ? -7.41 -8.719 1.184 1 98.5 44 ALA B O 1
ATOM 1382 N N . GLN B 1 45 ? -9.062 -10.055 0.423 1 98.62 45 GLN B N 1
ATOM 1383 C CA . GLN B 1 45 ? -10.062 -9.453 1.301 1 98.62 45 GLN B CA 1
ATOM 1384 C C . GLN B 1 45 ? -9.672 -9.602 2.768 1 98.62 45 GLN B C 1
ATOM 1386 O O . GLN B 1 45 ? -9.703 -8.625 3.523 1 98.62 45 GLN B O 1
ATOM 1391 N N . LEU B 1 46 ? -9.297 -10.773 3.123 1 98.31 46 LEU B N 1
ATOM 1392 C CA . LEU B 1 46 ? -8.922 -11.031 4.508 1 98.31 46 LEU B CA 1
ATOM 1393 C C . LEU B 1 46 ? -7.668 -10.258 4.891 1 98.31 46 LEU B C 1
ATOM 1395 O O . LEU B 1 46 ? -7.594 -9.688 5.98 1 98.31 46 LEU B O 1
ATOM 1399 N N . ALA B 1 47 ? -6.699 -10.258 4.02 1 98.62 47 ALA B N 1
ATOM 1400 C CA . ALA B 1 47 ? -5.465 -9.523 4.27 1 98.62 47 ALA B CA 1
ATOM 1401 C C . ALA B 1 47 ? -5.746 -8.039 4.473 1 98.62 47 ALA B C 1
ATOM 1403 O O . ALA B 1 47 ? -5.141 -7.395 5.336 1 98.62 47 ALA B O 1
ATOM 1404 N N . GLY B 1 48 ? -6.629 -7.508 3.646 1 98.88 48 GLY B N 1
ATOM 1405 C CA . GLY B 1 48 ? -7.016 -6.117 3.797 1 98.88 48 GLY B CA 1
ATOM 1406 C C . GLY B 1 48 ? -7.609 -5.805 5.156 1 98.88 48 GLY B C 1
ATOM 1407 O O . GLY B 1 48 ? -7.27 -4.793 5.773 1 98.88 48 GLY B O 1
ATOM 1408 N N . ILE B 1 49 ? -8.469 -6.68 5.598 1 98.62 49 ILE B N 1
ATOM 1409 C CA . ILE B 1 49 ? -9.094 -6.512 6.906 1 98.62 49 ILE B CA 1
ATOM 1410 C C . ILE B 1 49 ? -8.016 -6.508 7.988 1 98.62 49 ILE B C 1
ATOM 1412 O O . ILE B 1 49 ? -8.008 -5.633 8.859 1 98.62 49 ILE B O 1
ATOM 1416 N N . MET B 1 50 ? -7.117 -7.402 7.902 1 98.19 50 MET B N 1
ATOM 1417 C CA . MET B 1 50 ? -6.035 -7.488 8.875 1 98.19 50 MET B CA 1
ATOM 1418 C C . MET B 1 50 ? -5.121 -6.27 8.789 1 98.19 50 MET B C 1
ATOM 1420 O O . MET B 1 50 ? -4.648 -5.766 9.805 1 98.19 50 MET B O 1
ATOM 1424 N N . GLY B 1 51 ? -4.887 -5.812 7.562 1 98.38 51 GLY B N 1
ATOM 1425 C CA . GLY B 1 51 ? -4.066 -4.633 7.348 1 98.38 51 GLY B CA 1
ATOM 1426 C C . GLY B 1 51 ? -4.629 -3.385 7.996 1 98.38 51 GLY B C 1
ATOM 1427 O O . GLY B 1 51 ? -3.891 -2.598 8.594 1 98.38 51 GLY B O 1
ATOM 1428 N N . ALA B 1 52 ? -5.922 -3.27 7.906 1 98.5 52 ALA B N 1
ATOM 1429 C CA . ALA B 1 52 ? -6.574 -2.117 8.523 1 98.5 52 ALA B CA 1
ATOM 1430 C C . ALA B 1 52 ? -6.273 -2.051 10.016 1 98.5 52 ALA B C 1
ATOM 1432 O O . ALA B 1 52 ? -6.07 -0.966 10.57 1 98.5 52 ALA B O 1
ATOM 1433 N N . LYS B 1 53 ? -6.207 -3.141 10.625 1 97.75 53 LYS B N 1
ATOM 1434 C CA . LYS B 1 53 ? -6.023 -3.238 12.07 1 97.75 53 LYS B CA 1
ATOM 1435 C C . LYS B 1 53 ? -4.582 -2.938 12.461 1 97.75 53 LYS B C 1
ATOM 1437 O O . LYS B 1 53 ? -4.285 -2.725 13.641 1 97.75 53 LYS B O 1
ATOM 1442 N N . GLN B 1 54 ? -3.686 -2.869 11.523 1 97.69 54 GLN B N 1
ATOM 1443 C CA . GLN B 1 54 ? -2.266 -2.672 11.797 1 97.69 54 GLN B CA 1
ATOM 1444 C C . GLN B 1 54 ? -1.815 -1.272 11.391 1 97.69 54 GLN B C 1
ATOM 1446 O O . GLN B 1 54 ? -0.617 -0.991 11.344 1 97.69 54 GLN B O 1
ATOM 1451 N N . THR B 1 55 ? -2.725 -0.415 11.102 1 98.25 55 THR B N 1
ATOM 1452 C CA . THR B 1 55 ? -2.418 0.887 10.523 1 98.25 55 THR B CA 1
ATOM 1453 C C . THR B 1 55 ? -1.505 1.689 11.445 1 98.25 55 THR B C 1
ATOM 1455 O O . THR B 1 55 ? -0.476 2.209 11.008 1 98.25 55 THR B O 1
ATOM 1458 N N . SER B 1 56 ? -1.81 1.736 12.727 1 97.19 56 SER B N 1
ATOM 1459 C CA . SER B 1 56 ? -1.059 2.574 13.656 1 97.19 56 SER B CA 1
ATOM 1460 C C . SER B 1 56 ? 0.338 2.016 13.898 1 97.19 56 SER B C 1
ATOM 1462 O O . SER B 1 56 ? 1.246 2.75 14.297 1 97.19 56 SER B O 1
ATOM 1464 N N . GLN B 1 57 ? 0.562 0.745 13.586 1 96.62 57 GLN B N 1
ATOM 1465 C CA . GLN B 1 57 ? 1.883 0.138 13.703 1 96.62 57 GLN B CA 1
ATOM 1466 C C . GLN B 1 57 ? 2.729 0.419 12.461 1 96.62 57 GLN B C 1
ATOM 1468 O O . GLN B 1 57 ? 3.957 0.505 12.547 1 96.62 57 GLN B O 1
ATOM 1473 N N . LEU B 1 58 ? 2.098 0.58 11.359 1 97.5 58 LEU B N 1
ATOM 1474 C CA . LEU B 1 58 ? 2.777 0.703 10.078 1 97.5 58 LEU B CA 1
ATOM 1475 C C . LEU B 1 58 ? 3.082 2.164 9.758 1 97.5 58 LEU B C 1
ATOM 1477 O O . LEU B 1 58 ? 4.133 2.475 9.195 1 97.5 58 LEU B O 1
ATOM 1481 N N . ILE B 1 59 ? 2.1 3.008 10 1 97.81 59 ILE B N 1
ATOM 1482 C CA . ILE B 1 59 ? 2.191 4.414 9.617 1 97.81 59 ILE B CA 1
ATOM 1483 C C . ILE B 1 59 ? 2.529 5.258 10.844 1 97.81 59 ILE B C 1
ATOM 1485 O O . ILE B 1 59 ? 1.724 5.371 11.773 1 97.81 59 ILE B O 1
ATOM 1489 N N . PRO B 1 60 ? 3.619 5.934 10.703 1 95.69 60 PRO B N 1
ATOM 1490 C CA . PRO B 1 60 ? 4.023 6.758 11.844 1 95.69 60 PRO B CA 1
ATOM 1491 C C . PRO B 1 60 ? 3.029 7.879 12.148 1 95.69 60 PRO B C 1
ATOM 1493 O O . PRO B 1 60 ? 2.438 8.445 11.227 1 95.69 60 PRO B O 1
ATOM 1496 N N . LEU B 1 61 ? 2.75 8.141 13.391 1 93 61 LEU B N 1
ATOM 1497 C CA . LEU B 1 61 ? 1.995 9.289 13.883 1 93 61 LEU B CA 1
ATOM 1498 C C . LEU B 1 61 ? 0.495 9.031 13.789 1 93 61 LEU B C 1
ATOM 1500 O O . LEU B 1 61 ? -0.311 9.914 14.102 1 93 61 LEU B O 1
ATOM 1504 N N . CYS B 1 62 ? 0.102 7.914 13.188 1 94.75 62 CYS B N 1
ATOM 1505 C CA . CYS B 1 62 ? -1.31 7.551 13.242 1 94.75 62 CYS B CA 1
ATOM 1506 C C . CYS B 1 62 ? -1.727 7.18 14.656 1 94.75 62 CYS B C 1
ATOM 1508 O O . CYS B 1 62 ? -0.943 6.594 15.406 1 94.75 62 CYS B O 1
ATOM 1510 N N . HIS B 1 63 ? -2.881 7.484 15.016 1 94.44 63 HIS B N 1
ATOM 1511 C CA . HIS B 1 63 ? -3.457 7.07 16.297 1 94.44 63 HIS B CA 1
ATOM 1512 C C . HIS B 1 63 ? -3.873 5.605 16.25 1 94.44 63 HIS B C 1
ATOM 1514 O O . HIS B 1 63 ? -4.223 5.078 15.195 1 94.44 63 HIS B O 1
ATOM 1520 N N . ASN B 1 64 ? -3.816 4.973 17.344 1 93.62 64 ASN B N 1
ATOM 1521 C CA . ASN B 1 64 ? -4.438 3.658 17.484 1 93.62 64 ASN B CA 1
ATOM 1522 C C . ASN B 1 64 ? -5.945 3.771 17.688 1 93.62 64 ASN B C 1
ATOM 1524 O O . ASN B 1 64 ? -6.406 4.242 18.734 1 93.62 64 ASN B O 1
ATOM 1528 N N . ILE B 1 65 ? -6.672 3.357 16.75 1 94.19 65 ILE B N 1
ATOM 1529 C CA . ILE B 1 65 ? -8.117 3.557 16.734 1 94.19 65 ILE B CA 1
ATOM 1530 C C . ILE B 1 65 ? -8.82 2.215 16.922 1 94.19 65 ILE B C 1
ATOM 1532 O O . ILE B 1 65 ? -8.438 1.214 16.312 1 94.19 65 ILE B O 1
ATOM 1536 N N . ALA B 1 66 ? -9.805 2.188 17.828 1 95.44 66 ALA B N 1
ATOM 1537 C CA . ALA B 1 66 ? -10.656 1.012 17.938 1 95.44 66 ALA B CA 1
ATOM 1538 C C . ALA B 1 66 ? -11.664 0.952 16.781 1 95.44 66 ALA B C 1
ATOM 1540 O O . ALA B 1 66 ? -12.625 1.724 16.75 1 95.44 66 ALA B O 1
ATOM 1541 N N . LEU B 1 67 ? -11.5 0.002 15.914 1 97.75 67 LEU B N 1
ATOM 1542 C CA . LEU B 1 67 ? -12.352 -0.122 14.734 1 97.75 67 LEU B CA 1
ATOM 1543 C C . LEU B 1 67 ? -13.625 -0.895 15.062 1 97.75 67 LEU B C 1
ATOM 1545 O O . LEU B 1 67 ? -13.578 -1.932 15.727 1 97.75 67 LEU B O 1
ATOM 1549 N N . SER B 1 68 ? -14.734 -0.396 14.594 1 97.62 68 SER B N 1
ATOM 1550 C CA . SER B 1 68 ? -16 -1.087 14.812 1 97.62 68 SER B CA 1
ATOM 1551 C C . SER B 1 68 ? -16.328 -2.012 13.648 1 97.62 68 SER B C 1
ATOM 1553 O O . SER B 1 68 ? -17.016 -3.02 13.828 1 97.62 68 SER B O 1
ATOM 1555 N N . SER B 1 69 ? -15.883 -1.609 12.5 1 98.31 69 SER B N 1
ATOM 1556 C CA . SER B 1 69 ? -16.172 -2.41 11.312 1 98.31 69 SER B CA 1
ATOM 1557 C C . SER B 1 69 ? -15.125 -2.188 10.227 1 98.31 69 SER B C 1
ATOM 1559 O O . SER B 1 69 ? -14.68 -1.059 10.008 1 98.31 69 SER B O 1
ATOM 1561 N N . VAL B 1 70 ? -14.742 -3.236 9.617 1 98.75 70 VAL B N 1
ATOM 1562 C CA . VAL B 1 70 ? -13.898 -3.215 8.43 1 98.75 70 VAL B CA 1
ATOM 1563 C C . VAL B 1 70 ? -14.477 -4.148 7.367 1 98.75 70 VAL B C 1
ATOM 1565 O O . VAL B 1 70 ? -14.648 -5.344 7.609 1 98.75 70 VAL B O 1
ATOM 1568 N N . ARG B 1 71 ? -14.797 -3.561 6.25 1 98.69 71 ARG B N 1
ATOM 1569 C CA . ARG B 1 71 ? -15.25 -4.332 5.102 1 98.69 71 ARG B CA 1
ATOM 1570 C C . ARG B 1 71 ? -14.344 -4.109 3.896 1 98.69 71 ARG B C 1
ATOM 1572 O O . ARG B 1 71 ? -14.023 -2.971 3.551 1 98.69 71 ARG B O 1
ATOM 1579 N N . VAL B 1 72 ? -13.914 -5.172 3.33 1 98.88 72 VAL B N 1
ATOM 1580 C CA . VAL B 1 72 ? -13.094 -5.113 2.123 1 98.88 72 VAL B CA 1
ATOM 1581 C C . VAL B 1 72 ? -13.719 -5.977 1.03 1 98.88 72 VAL B C 1
ATOM 1583 O O . VAL B 1 72 ? -14.117 -7.117 1.282 1 98.88 72 VAL B O 1
ATOM 1586 N N . GLN B 1 73 ? -13.867 -5.391 -0.105 1 98.81 73 GLN B N 1
ATOM 1587 C CA . GLN B 1 73 ? -14.367 -6.109 -1.275 1 98.81 73 GLN B CA 1
ATOM 1588 C C . GLN B 1 73 ? -13.297 -6.188 -2.363 1 98.81 73 GLN B C 1
ATOM 1590 O O . GLN B 1 73 ? -12.602 -5.203 -2.635 1 98.81 73 GLN B O 1
ATOM 1595 N N . ALA B 1 74 ? -13.148 -7.375 -2.84 1 98.75 74 ALA B N 1
ATOM 1596 C CA . ALA B 1 74 ? -12.266 -7.621 -3.98 1 98.75 74 ALA B CA 1
ATOM 1597 C C . ALA B 1 74 ? -13.055 -8.141 -5.176 1 98.75 74 ALA B C 1
ATOM 1599 O O . ALA B 1 74 ? -13.727 -9.172 -5.086 1 98.75 74 ALA B O 1
ATOM 1600 N N . THR B 1 75 ? -12.969 -7.398 -6.273 1 98.69 75 THR B N 1
ATOM 1601 C CA . THR B 1 75 ? -13.758 -7.754 -7.445 1 98.69 75 THR B CA 1
ATOM 1602 C C . THR B 1 75 ? -12.875 -7.828 -8.688 1 98.69 75 THR B C 1
ATOM 1604 O O . THR B 1 75 ? -12.125 -6.891 -8.984 1 98.69 75 THR B O 1
ATOM 1607 N N . LEU B 1 76 ? -13.016 -8.93 -9.398 1 98.62 76 LEU B N 1
ATOM 1608 C CA . LEU B 1 76 ? -12.32 -9.055 -10.68 1 98.62 76 LEU B CA 1
ATOM 1609 C C . LEU B 1 76 ? -13.109 -8.375 -11.797 1 98.62 76 LEU B C 1
ATOM 1611 O O . LEU B 1 76 ? -14.266 -8.727 -12.039 1 98.62 76 LEU B O 1
ATOM 1615 N N . LEU B 1 77 ? -12.547 -7.34 -12.336 1 98.5 77 LEU B N 1
ATOM 1616 C CA . LEU B 1 77 ? -13.102 -6.715 -13.531 1 98.5 77 LEU B CA 1
ATOM 1617 C C . LEU B 1 77 ? -12.461 -7.289 -14.789 1 98.5 77 LEU B C 1
ATOM 1619 O O . LEU B 1 77 ? -11.453 -6.766 -15.273 1 98.5 77 LEU B O 1
ATOM 1623 N N . GLU B 1 78 ? -13.016 -8.258 -15.391 1 97.75 78 GLU B N 1
ATOM 1624 C CA . GLU B 1 78 ? -12.422 -9.062 -16.453 1 97.75 78 GLU B CA 1
ATOM 1625 C C . GLU B 1 78 ? -12.148 -8.219 -17.688 1 97.75 78 GLU B C 1
ATOM 1627 O O . GLU B 1 78 ? -11.086 -8.336 -18.297 1 97.75 78 GLU B O 1
ATOM 1632 N N . SER B 1 79 ? -13.102 -7.379 -18.047 1 97.69 79 SER B N 1
ATOM 1633 C CA . SER B 1 79 ? -12.969 -6.582 -19.25 1 97.69 79 SER B CA 1
ATOM 1634 C C . SER B 1 79 ? -11.82 -5.586 -19.141 1 97.69 79 SER B C 1
ATOM 1636 O O . SER B 1 79 ? -11.172 -5.246 -20.125 1 97.69 79 SER B O 1
ATOM 1638 N N . GLU B 1 80 ? -11.5 -5.133 -17.922 1 97.94 80 GLU B N 1
ATOM 1639 C CA . GLU B 1 80 ? -10.453 -4.141 -17.688 1 97.94 80 GLU B CA 1
ATOM 1640 C C . GLU B 1 80 ? -9.141 -4.809 -17.281 1 97.94 80 GLU B C 1
ATOM 1642 O O . GLU B 1 80 ? -8.109 -4.145 -17.172 1 97.94 80 GLU B O 1
ATOM 1647 N N . HIS B 1 81 ? -9.188 -6.09 -17.062 1 98.19 81 HIS B N 1
ATOM 1648 C CA . HIS B 1 81 ? -8.031 -6.891 -16.656 1 98.19 81 HIS B CA 1
ATOM 1649 C C . HIS B 1 81 ? -7.414 -6.355 -15.375 1 98.19 81 HIS B C 1
ATOM 1651 O O . HIS B 1 81 ? -6.203 -6.133 -15.312 1 98.19 81 HIS B O 1
ATOM 1657 N N . CYS B 1 82 ? -8.266 -6.148 -14.375 1 98.69 82 CYS B N 1
ATOM 1658 C CA . CYS B 1 82 ? -7.766 -5.668 -13.094 1 98.69 82 CYS B CA 1
ATOM 1659 C C . CYS B 1 82 ? -8.633 -6.172 -11.945 1 98.69 82 CYS B C 1
ATOM 1661 O O . CYS B 1 82 ? -9.734 -6.68 -12.164 1 98.69 82 CYS B O 1
ATOM 1663 N N . VAL B 1 83 ? -8.094 -6.152 -10.773 1 98.81 83 VAL B N 1
ATOM 1664 C CA . VAL B 1 83 ? -8.828 -6.387 -9.531 1 98.81 83 VAL B CA 1
ATOM 1665 C C . VAL B 1 83 ? -9.102 -5.059 -8.828 1 98.81 83 VAL B C 1
ATOM 1667 O O . VAL B 1 83 ? -8.18 -4.297 -8.539 1 98.81 83 VAL B O 1
ATOM 1670 N N . LEU B 1 84 ? -10.367 -4.805 -8.672 1 98.94 84 LEU B N 1
ATOM 1671 C CA . LEU B 1 84 ? -10.773 -3.627 -7.914 1 98.94 84 LEU B CA 1
ATOM 1672 C C . LEU B 1 84 ? -10.961 -3.967 -6.438 1 98.94 84 LEU B C 1
ATOM 1674 O O . LEU B 1 84 ? -11.656 -4.926 -6.102 1 98.94 84 LEU B O 1
ATOM 1678 N N . LEU B 1 85 ? -10.305 -3.193 -5.594 1 98.94 85 LEU B N 1
ATOM 1679 C CA . LEU B 1 85 ? -10.422 -3.33 -4.145 1 98.94 85 LEU B CA 1
ATOM 1680 C C . LEU B 1 85 ? -11.094 -2.102 -3.537 1 98.94 85 LEU B C 1
ATOM 1682 O O . LEU B 1 85 ? -10.695 -0.969 -3.824 1 98.94 85 LEU B O 1
ATOM 1686 N N . VAL B 1 86 ? -12.094 -2.357 -2.742 1 98.94 86 VAL B N 1
ATOM 1687 C CA . VAL B 1 86 ? -12.766 -1.274 -2.035 1 98.94 86 VAL B CA 1
ATOM 1688 C C . VAL B 1 86 ? -12.891 -1.622 -0.553 1 98.94 86 VAL B C 1
ATOM 1690 O O . VAL B 1 86 ? -13.328 -2.721 -0.202 1 98.94 86 VAL B O 1
ATOM 1693 N N . ALA B 1 87 ? -12.477 -0.717 0.271 1 98.88 87 ALA B N 1
ATOM 1694 C CA . ALA B 1 87 ? -12.586 -0.909 1.715 1 98.88 87 ALA B CA 1
ATOM 1695 C C . ALA B 1 87 ? -13.453 0.174 2.348 1 98.88 87 ALA B C 1
ATOM 1697 O O . ALA B 1 87 ? -13.398 1.339 1.948 1 98.88 87 ALA B O 1
ATOM 1698 N N . THR B 1 88 ? -14.242 -0.214 3.236 1 98.75 88 THR B N 1
ATOM 1699 C CA . THR B 1 88 ? -15.008 0.686 4.094 1 98.75 88 THR B CA 1
ATOM 1700 C C . THR B 1 88 ? -14.742 0.39 5.566 1 98.75 88 THR B C 1
ATOM 1702 O O . THR B 1 88 ? -14.883 -0.75 6.012 1 98.75 88 THR B O 1
ATOM 1705 N N . VAL B 1 89 ? -14.383 1.418 6.293 1 98.69 89 VAL B N 1
ATOM 1706 C CA . VAL B 1 89 ? -13.984 1.264 7.691 1 98.69 89 VAL B CA 1
ATOM 1707 C C . VAL B 1 89 ? -14.789 2.227 8.562 1 98.69 89 VAL B C 1
ATOM 1709 O O . VAL B 1 89 ? -15.055 3.361 8.164 1 98.69 89 VAL B O 1
ATOM 1712 N N . ARG B 1 90 ? -15.117 1.721 9.711 1 97.94 90 ARG B N 1
ATOM 1713 C CA . ARG B 1 90 ? -15.93 2.502 10.641 1 97.94 90 ARG B CA 1
ATOM 1714 C C . ARG B 1 90 ? -15.359 2.438 12.047 1 97.94 90 ARG B C 1
ATOM 1716 O O . ARG B 1 90 ? -14.781 1.424 12.445 1 97.94 90 ARG B O 1
ATOM 1723 N N . CYS B 1 91 ? -15.5 3.582 12.742 1 96.62 91 CYS B N 1
ATOM 1724 C CA . CYS B 1 91 ? -15.211 3.604 14.172 1 96.62 91 CYS B CA 1
ATOM 1725 C C . CYS B 1 91 ? -16.062 4.648 14.883 1 96.62 91 CYS B C 1
ATOM 1727 O O . CYS B 1 91 ? -16.781 5.41 14.234 1 96.62 91 CYS B O 1
ATOM 1729 N N . ASN B 1 92 ? -16.109 4.543 16.172 1 94.69 92 ASN B N 1
ATOM 1730 C CA . ASN B 1 92 ? -16.594 5.605 17.047 1 94.69 92 ASN B CA 1
ATOM 1731 C C . ASN B 1 92 ? -15.469 6.207 17.875 1 94.69 92 ASN B C 1
ATOM 1733 O O . ASN B 1 92 ? -15 5.59 18.828 1 94.69 92 ASN B O 1
ATOM 1737 N N . GLY B 1 93 ? -15.031 7.34 17.422 1 91.81 93 GLY B N 1
ATOM 1738 C CA . GLY B 1 93 ? -13.883 7.898 18.109 1 91.81 93 GLY B CA 1
ATOM 1739 C C . GLY B 1 93 ? -13.625 9.352 17.781 1 91.81 93 GLY B C 1
ATOM 1740 O O . GLY B 1 93 ? -14.531 10.055 17.312 1 91.81 93 GLY B O 1
ATOM 1741 N N . GLN B 1 94 ? -12.453 9.836 18.047 1 90.44 94 GLN B N 1
ATOM 1742 C CA . GLN B 1 94 ? -12.125 11.258 18 1 90.44 94 GLN B CA 1
ATOM 1743 C C . GLN B 1 94 ? -11.383 11.609 16.703 1 90.44 94 GLN B C 1
ATOM 1745 O O . GLN B 1 94 ? -11.211 12.789 16.391 1 90.44 94 GLN B O 1
ATOM 1750 N N . THR B 1 95 ? -10.992 10.562 15.977 1 90.38 95 THR B N 1
ATOM 1751 C CA . THR B 1 95 ? -10.266 10.805 14.734 1 90.38 95 THR B CA 1
ATOM 1752 C C . THR B 1 95 ? -10.742 9.859 13.633 1 90.38 95 THR B C 1
ATOM 1754 O O . THR B 1 95 ? -11.406 8.859 13.906 1 90.38 95 THR B O 1
ATOM 1757 N N . GLY B 1 96 ? -10.5 10.211 12.438 1 92.5 96 GLY B N 1
ATOM 1758 C CA . GLY B 1 96 ? -11.031 9.484 11.297 1 92.5 96 GLY B CA 1
ATOM 1759 C C . GLY B 1 96 ? -10.281 8.188 11.023 1 92.5 96 GLY B C 1
ATOM 1760 O O . GLY B 1 96 ? -9.25 7.922 11.633 1 92.5 96 GLY B O 1
ATOM 1761 N N . VAL B 1 97 ? -10.883 7.418 10.148 1 96.75 97 VAL B N 1
ATOM 1762 C CA . VAL B 1 97 ? -10.352 6.094 9.836 1 96.75 97 VAL B CA 1
ATOM 1763 C C . VAL B 1 97 ? -9.914 6.047 8.375 1 96.75 97 VAL B C 1
ATOM 1765 O O . VAL B 1 97 ? -9.977 4.996 7.734 1 96.75 97 VAL B O 1
ATOM 1768 N N . GLU B 1 98 ? -9.547 7.223 7.812 1 97.69 98 GLU B N 1
ATOM 1769 C CA . GLU B 1 98 ? -9.125 7.297 6.414 1 97.69 98 GLU B CA 1
ATOM 1770 C C . GLU B 1 98 ? -7.91 6.414 6.152 1 97.69 98 GLU B C 1
ATOM 1772 O O . GLU B 1 98 ? -7.883 5.66 5.176 1 97.69 98 GLU B O 1
ATOM 1777 N N . MET B 1 99 ? -6.992 6.469 7.082 1 98.44 99 MET B N 1
ATOM 1778 C CA . MET B 1 99 ? -5.75 5.738 6.867 1 98.44 99 MET B CA 1
ATOM 1779 C C . MET B 1 99 ? -5.969 4.234 7.02 1 98.44 99 MET B C 1
ATOM 1781 O O . MET B 1 99 ? -5.324 3.438 6.336 1 98.44 99 MET B O 1
ATOM 1785 N N . GLU B 1 100 ? -6.883 3.875 7.895 1 98.75 100 GLU B N 1
ATOM 1786 C CA . GLU B 1 100 ? -7.234 2.463 8.008 1 98.75 100 GLU B CA 1
ATOM 1787 C C . GLU B 1 100 ? -7.832 1.938 6.703 1 98.75 100 GLU B C 1
ATOM 1789 O O . GLU B 1 100 ? -7.523 0.824 6.277 1 98.75 100 GLU B O 1
ATOM 1794 N N . ALA B 1 101 ? -8.703 2.75 6.09 1 98.81 101 ALA B N 1
ATOM 1795 C CA . ALA B 1 101 ? -9.289 2.355 4.809 1 98.81 101 ALA B CA 1
ATOM 1796 C C . ALA B 1 101 ? -8.219 2.242 3.727 1 98.81 101 ALA B C 1
ATOM 1798 O O . ALA B 1 101 ? -8.188 1.266 2.975 1 98.81 101 ALA B O 1
ATOM 1799 N N . LEU B 1 102 ? -7.359 3.203 3.668 1 98.88 102 LEU B N 1
ATOM 1800 C CA . LEU B 1 102 ? -6.285 3.23 2.68 1 98.88 102 LEU B CA 1
ATOM 1801 C C . LEU B 1 102 ? -5.312 2.078 2.902 1 98.88 102 LEU B C 1
ATOM 1803 O O . LEU B 1 102 ? -4.863 1.443 1.945 1 98.88 102 LEU B O 1
ATOM 1807 N N . THR B 1 103 ? -4.984 1.805 4.121 1 98.88 103 THR B N 1
ATOM 1808 C CA . THR B 1 103 ? -4.094 0.695 4.445 1 98.88 103 THR B CA 1
ATOM 1809 C C . THR B 1 103 ? -4.734 -0.639 4.066 1 98.88 103 THR B C 1
ATOM 1811 O O . THR B 1 103 ? -4.062 -1.528 3.543 1 98.88 103 THR B O 1
ATOM 1814 N N . ALA B 1 104 ? -6.012 -0.748 4.34 1 98.88 104 ALA B N 1
ATOM 1815 C CA . ALA B 1 104 ? -6.738 -1.97 4.004 1 98.88 104 ALA B CA 1
ATOM 1816 C C . ALA B 1 104 ? -6.609 -2.297 2.52 1 98.88 104 ALA B C 1
ATOM 1818 O O . ALA B 1 104 ? -6.211 -3.404 2.154 1 98.88 104 ALA B O 1
ATOM 1819 N N . VAL B 1 105 ? -6.883 -1.315 1.685 1 98.94 105 VAL B N 1
ATOM 1820 C CA . VAL B 1 105 ? -6.875 -1.599 0.253 1 98.94 105 VAL B CA 1
ATOM 1821 C C . VAL B 1 105 ? -5.434 -1.771 -0.228 1 98.94 105 VAL B C 1
ATOM 1823 O O . VAL B 1 105 ? -5.172 -2.549 -1.148 1 98.94 105 VAL B O 1
ATOM 1826 N N . SER B 1 106 ? -4.457 -1.117 0.357 1 98.94 106 SER B N 1
ATOM 1827 C CA . SER B 1 106 ? -3.055 -1.264 -0.022 1 98.94 106 SER B CA 1
ATOM 1828 C C . SER B 1 106 ? -2.545 -2.668 0.282 1 98.94 106 SER B C 1
ATOM 1830 O O . SER B 1 106 ? -1.9 -3.297 -0.561 1 98.94 106 SER B O 1
ATOM 1832 N N . VAL B 1 107 ? -2.871 -3.15 1.483 1 98.94 107 VAL B N 1
ATOM 1833 C CA . VAL B 1 107 ? -2.434 -4.488 1.87 1 98.94 107 VAL B CA 1
ATOM 1834 C C . VAL B 1 107 ? -3.148 -5.531 1.017 1 98.94 107 VAL B C 1
ATOM 1836 O O . VAL B 1 107 ? -2.541 -6.52 0.593 1 98.94 107 VAL B O 1
ATOM 1839 N N . ALA B 1 108 ? -4.438 -5.316 0.776 1 98.94 108 ALA B N 1
ATOM 1840 C CA . ALA B 1 108 ? -5.172 -6.211 -0.117 1 98.94 108 ALA B CA 1
ATOM 1841 C C . ALA B 1 108 ? -4.535 -6.242 -1.504 1 98.94 108 ALA B C 1
ATOM 1843 O O . ALA B 1 108 ? -4.367 -7.312 -2.094 1 98.94 108 ALA B O 1
ATOM 1844 N N . ALA B 1 109 ? -4.195 -5.094 -1.987 1 98.94 109 ALA B N 1
ATOM 1845 C CA . ALA B 1 109 ? -3.582 -4.988 -3.309 1 98.94 109 ALA B CA 1
ATOM 1846 C C . ALA B 1 109 ? -2.232 -5.699 -3.344 1 98.94 109 ALA B C 1
ATOM 1848 O O . ALA B 1 109 ? -1.931 -6.422 -4.297 1 98.94 109 ALA B O 1
ATOM 1849 N N . LEU B 1 110 ? -1.415 -5.5 -2.314 1 98.88 110 LEU B N 1
ATOM 1850 C CA . LEU B 1 110 ? -0.133 -6.188 -2.207 1 98.88 110 LEU B CA 1
ATOM 1851 C C . LEU B 1 110 ? -0.325 -7.699 -2.186 1 98.88 110 LEU B C 1
ATOM 1853 O O . LEU B 1 110 ? 0.486 -8.445 -2.744 1 98.88 110 LEU B O 1
ATOM 1857 N N . THR B 1 111 ? -1.385 -8.117 -1.541 1 98.75 111 THR B N 1
ATOM 1858 C CA . THR B 1 111 ? -1.678 -9.539 -1.462 1 98.75 111 THR B CA 1
ATOM 1859 C C . THR B 1 111 ? -2.031 -10.102 -2.838 1 98.75 111 THR B C 1
ATOM 1861 O O . THR B 1 111 ? -1.566 -11.18 -3.215 1 98.75 111 THR B O 1
ATOM 1864 N N . VAL B 1 112 ? -2.857 -9.352 -3.576 1 98.62 112 VAL B N 1
ATOM 1865 C CA . VAL B 1 112 ? -3.139 -9.75 -4.949 1 98.62 112 VAL B CA 1
ATOM 1866 C C . VAL B 1 112 ? -1.832 -9.883 -5.73 1 98.62 112 VAL B C 1
ATOM 1868 O O . VAL B 1 112 ? -1.633 -10.852 -6.465 1 98.62 112 VAL B O 1
ATOM 1871 N N . TYR B 1 113 ? -0.954 -8.914 -5.582 1 98.56 113 TYR B N 1
ATOM 1872 C CA . TYR B 1 113 ? 0.345 -8.922 -6.242 1 98.56 113 TYR B CA 1
ATOM 1873 C C . TYR B 1 113 ? 1.115 -10.195 -5.922 1 98.56 113 TYR B C 1
ATOM 1875 O O . TYR B 1 113 ? 1.583 -10.891 -6.824 1 98.56 113 TYR B O 1
ATOM 1883 N N . ASP B 1 114 ? 1.239 -10.516 -4.672 1 97.62 114 ASP B N 1
ATOM 1884 C CA . ASP B 1 114 ? 2 -11.68 -4.227 1 97.62 114 ASP B CA 1
ATOM 1885 C C . ASP B 1 114 ? 1.422 -12.969 -4.805 1 97.62 114 ASP B C 1
ATOM 1887 O O . ASP B 1 114 ? 2.166 -13.867 -5.215 1 97.62 114 ASP B O 1
ATOM 1891 N N . MET B 1 115 ? 0.093 -13.047 -4.746 1 96.62 115 MET B N 1
ATOM 1892 C CA . MET B 1 115 ? -0.603 -14.25 -5.195 1 96.62 115 MET B CA 1
ATOM 1893 C C . MET B 1 115 ? -0.393 -14.477 -6.688 1 96.62 115 MET B C 1
ATOM 1895 O O . MET B 1 115 ? -0.491 -15.602 -7.172 1 96.62 115 MET B O 1
ATOM 1899 N N . CYS B 1 116 ? -0.06 -13.422 -7.406 1 96.56 116 CYS B N 1
ATOM 1900 C CA . CYS B 1 116 ? -0.058 -13.492 -8.867 1 96.56 116 CYS B CA 1
ATOM 1901 C C . CYS B 1 116 ? 1.363 -13.43 -9.414 1 96.56 116 CYS B C 1
ATOM 1903 O O . CYS B 1 116 ? 1.603 -13.766 -10.57 1 96.56 116 CYS B O 1
ATOM 1905 N N . LYS B 1 117 ? 2.355 -13.07 -8.609 1 94.25 117 LYS B N 1
ATOM 1906 C CA . LYS B 1 117 ? 3.672 -12.672 -9.102 1 94.25 117 LYS B CA 1
ATOM 1907 C C . LYS B 1 117 ? 4.434 -13.867 -9.664 1 94.25 117 LYS B C 1
ATOM 1909 O O . LYS B 1 117 ? 5.406 -13.695 -10.406 1 94.25 117 LYS B O 1
ATOM 1914 N N . ALA B 1 118 ? 4.078 -15.062 -9.359 1 91.44 118 ALA B N 1
ATOM 1915 C CA . ALA B 1 118 ? 4.723 -16.25 -9.914 1 91.44 118 ALA B CA 1
ATOM 1916 C C . ALA B 1 118 ? 4.445 -16.375 -11.414 1 91.44 118 ALA B C 1
ATOM 1918 O O . ALA B 1 118 ? 5.227 -16.984 -12.148 1 91.44 118 ALA B O 1
ATOM 1919 N N . VAL B 1 119 ? 3.348 -15.805 -11.867 1 92.56 119 VAL B N 1
ATOM 1920 C CA . VAL B 1 119 ? 2.932 -15.906 -13.258 1 92.56 119 VAL B CA 1
ATOM 1921 C C . VAL B 1 119 ? 3.504 -14.734 -14.055 1 92.56 119 VAL B C 1
ATOM 1923 O O . VAL B 1 119 ? 3.975 -14.906 -15.18 1 92.56 119 VAL B O 1
ATOM 1926 N N . SER B 1 120 ? 3.447 -13.578 -13.492 1 90.88 120 SER B N 1
ATOM 1927 C CA . SER B 1 120 ? 3.934 -12.375 -14.148 1 90.88 120 SER B CA 1
ATOM 1928 C C . SER B 1 120 ? 4.332 -11.305 -13.133 1 90.88 120 SER B C 1
ATOM 1930 O O . SER B 1 120 ? 3.672 -11.141 -12.109 1 90.88 120 SER B O 1
ATOM 1932 N N . HIS B 1 121 ? 5.352 -10.539 -13.516 1 90.19 121 HIS B N 1
ATOM 1933 C CA . HIS B 1 121 ? 5.766 -9.414 -12.68 1 90.19 121 HIS B CA 1
ATOM 1934 C C . HIS B 1 121 ? 5.23 -8.094 -13.227 1 90.19 121 HIS B C 1
ATOM 1936 O O . HIS B 1 121 ? 5.426 -7.043 -12.609 1 90.19 121 HIS B O 1
ATOM 1942 N N . ASP B 1 122 ? 4.57 -8.266 -14.352 1 92.19 122 ASP B N 1
ATOM 1943 C CA . ASP B 1 122 ? 3.994 -7.055 -14.93 1 92.19 122 ASP B CA 1
ATOM 1944 C C . ASP B 1 122 ? 2.652 -6.723 -14.281 1 92.19 122 ASP B C 1
ATOM 1946 O O . ASP B 1 122 ? 1.614 -6.738 -14.945 1 92.19 122 ASP B O 1
ATOM 1950 N N . ILE B 1 123 ? 2.695 -6.469 -13.094 1 97.69 123 ILE B N 1
ATOM 1951 C CA . ILE B 1 123 ? 1.565 -6.09 -12.25 1 97.69 123 ILE B CA 1
ATOM 1952 C C . ILE B 1 123 ? 1.789 -4.688 -11.688 1 97.69 123 ILE B C 1
ATOM 1954 O O . ILE B 1 123 ? 2.918 -4.316 -11.359 1 97.69 123 ILE B O 1
ATOM 1958 N N . CYS B 1 124 ? 0.769 -3.879 -11.656 1 98.62 124 CYS B N 1
ATOM 1959 C CA . CYS B 1 124 ? 0.874 -2.51 -11.164 1 98.62 124 CYS B CA 1
ATOM 1960 C C . CYS B 1 124 ? -0.327 -2.15 -10.297 1 98.62 124 CYS B C 1
ATOM 1962 O O . CYS B 1 124 ? -1.474 -2.34 -10.703 1 98.62 124 CYS B O 1
ATOM 1964 N N . ILE B 1 125 ? -0.036 -1.722 -9.094 1 98.81 125 ILE B N 1
ATOM 1965 C CA . ILE B 1 125 ? -1.083 -1.206 -8.219 1 98.81 125 ILE B CA 1
ATOM 1966 C C . ILE B 1 125 ? -1.265 0.291 -8.453 1 98.81 125 ILE B C 1
ATOM 1968 O O . ILE B 1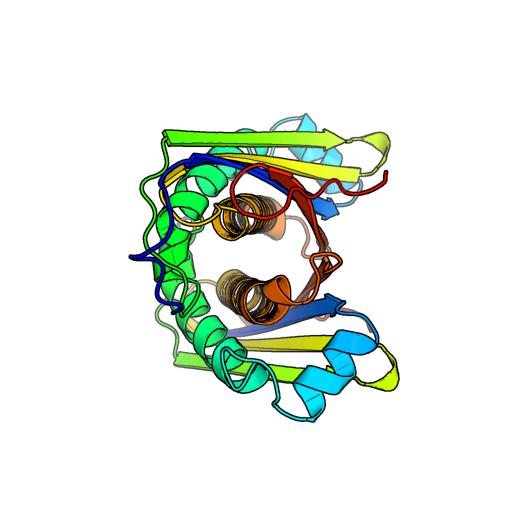 125 ? -0.29 1.047 -8.461 1 98.81 125 ILE B O 1
ATOM 1972 N N . THR B 1 126 ? -2.496 0.688 -8.68 1 98.69 126 THR B N 1
ATOM 1973 C CA . THR B 1 126 ? -2.777 2.09 -8.969 1 98.69 126 THR B CA 1
ATOM 1974 C C . THR B 1 126 ? -4.062 2.537 -8.281 1 98.69 126 THR B C 1
ATOM 1976 O O . THR B 1 126 ? -4.746 1.732 -7.645 1 98.69 126 THR B O 1
ATOM 1979 N N . ASN B 1 127 ? -4.297 3.783 -8.312 1 98.25 127 ASN B N 1
ATOM 1980 C CA . ASN B 1 127 ? -5.535 4.398 -7.855 1 98.25 127 ASN B CA 1
ATOM 1981 C C . ASN B 1 127 ? -5.816 4.074 -6.391 1 98.25 127 ASN B C 1
ATOM 1983 O O . ASN B 1 127 ? -6.934 3.693 -6.035 1 98.25 127 ASN B O 1
ATOM 1987 N N . VAL B 1 128 ? -4.785 4.07 -5.598 1 98.88 128 VAL B N 1
ATOM 1988 C CA . VAL B 1 128 ? -5 4.012 -4.156 1 98.88 128 VAL B CA 1
ATOM 1989 C C . VAL B 1 128 ? -5.383 5.391 -3.629 1 98.88 128 VAL B C 1
ATOM 1991 O O . VAL B 1 128 ? -4.543 6.289 -3.559 1 98.88 128 VAL B O 1
ATOM 1994 N N . ARG B 1 129 ? -6.613 5.484 -3.258 1 98.69 129 ARG B N 1
ATOM 1995 C CA . ARG B 1 129 ? -7.117 6.812 -2.93 1 98.69 129 ARG B CA 1
ATOM 1996 C C . ARG B 1 129 ? -8.406 6.727 -2.113 1 98.69 129 ARG B C 1
ATOM 1998 O O . ARG B 1 129 ? -9.102 5.711 -2.156 1 98.69 129 ARG B O 1
ATOM 2005 N N . LEU B 1 130 ? -8.672 7.797 -1.411 1 98.5 130 LEU B N 1
ATOM 2006 C CA . LEU B 1 130 ? -9.898 7.918 -0.625 1 98.5 130 LEU B CA 1
ATOM 2007 C C . LEU B 1 130 ? -11.102 8.188 -1.524 1 98.5 130 LEU B C 1
ATOM 2009 O O . LEU B 1 130 ? -11.016 8.992 -2.459 1 98.5 130 LEU B O 1
ATOM 2013 N N . LEU B 1 131 ? -12.141 7.504 -1.293 1 97.94 131 LEU B N 1
ATOM 2014 C CA . LEU B 1 131 ? -13.391 7.727 -2.016 1 97.94 131 LEU B CA 1
ATOM 2015 C C . LEU B 1 131 ? -14.305 8.672 -1.247 1 97.94 131 LEU B C 1
ATOM 2017 O O . LEU B 1 131 ? -14.93 9.555 -1.839 1 97.94 131 LEU B O 1
ATOM 2021 N N . SER B 1 132 ? -14.383 8.414 0.056 1 97.06 132 SER B N 1
ATOM 2022 C CA . SER B 1 132 ? -15.25 9.234 0.891 1 97.06 132 SER B CA 1
ATOM 2023 C C . SER B 1 132 ? -14.875 9.117 2.365 1 97.06 132 SER B C 1
ATOM 2025 O O . SER B 1 132 ? -14.258 8.133 2.775 1 97.06 132 SER B O 1
ATOM 2027 N N . LYS B 1 133 ? -15.172 10.117 3.086 1 95.12 133 LYS B N 1
ATOM 2028 C CA . LYS B 1 133 ? -15.078 10.094 4.543 1 95.12 133 LYS B CA 1
ATOM 2029 C C . LYS B 1 133 ? -16.188 10.938 5.176 1 95.12 133 LYS B C 1
ATOM 2031 O O . LYS B 1 133 ? -16.594 11.961 4.621 1 95.12 133 LYS B O 1
ATOM 2036 N N . SER B 1 134 ? -16.672 10.453 6.211 1 93.69 134 SER B N 1
ATOM 2037 C CA . SER B 1 134 ? -17.703 11.18 6.949 1 93.69 134 SER B CA 1
ATOM 2038 C C . SER B 1 134 ? -17.469 11.094 8.453 1 93.69 134 SER B C 1
ATOM 2040 O O . SER B 1 134 ? -16.812 10.164 8.93 1 93.69 134 SER B O 1
ATOM 2042 N N . GLY B 1 135 ? -17.953 12.156 9.094 1 87.12 135 GLY B N 1
ATOM 2043 C CA . GLY B 1 135 ? -17.75 12.273 10.523 1 87.12 135 GLY B CA 1
ATOM 2044 C C . GLY B 1 135 ? -16.688 13.281 10.898 1 87.12 135 GLY B C 1
ATOM 2045 O O . GLY B 1 135 ? -15.852 13.648 10.07 1 87.12 135 GLY B O 1
ATOM 2046 N N . GLY B 1 136 ? -16.703 13.82 12.039 1 80.19 136 GLY B N 1
ATOM 2047 C CA . GLY B 1 136 ? -15.75 14.812 12.492 1 80.19 136 GLY B CA 1
ATOM 2048 C C . GLY B 1 136 ? -16.031 16.203 11.961 1 80.19 136 GLY B C 1
ATOM 2049 O O . GLY B 1 136 ? -17.203 16.625 11.914 1 80.19 136 GLY B O 1
ATOM 2050 N N . LYS B 1 137 ? -14.93 16.859 11.5 1 75.12 137 LYS B N 1
ATOM 2051 C CA . LYS B 1 137 ? -15.078 18.266 11.148 1 75.12 137 LYS B CA 1
ATOM 2052 C C . LYS B 1 137 ? -15.555 18.438 9.711 1 75.12 137 LYS B C 1
ATOM 2054 O O . LYS B 1 137 ? -16.312 19.344 9.406 1 75.12 137 LYS B O 1
ATOM 2059 N N . ARG B 1 138 ? -15.109 17.562 8.836 1 80.62 138 ARG B N 1
ATOM 2060 C CA . ARG B 1 138 ? -15.398 17.75 7.422 1 80.62 138 ARG B CA 1
ATOM 2061 C C . ARG B 1 138 ? -15.648 16.406 6.734 1 80.62 138 ARG B C 1
ATOM 2063 O O . ARG B 1 138 ? -14.914 15.445 6.949 1 80.62 138 ARG B O 1
ATOM 2070 N N . ASP B 1 139 ? -16.672 16.391 5.973 1 88.5 139 ASP B N 1
ATOM 2071 C CA . ASP B 1 139 ? -16.953 15.242 5.109 1 88.5 139 ASP B CA 1
ATOM 2072 C C . ASP B 1 139 ? -16.25 15.391 3.758 1 88.5 139 ASP B C 1
ATOM 2074 O O . ASP B 1 139 ? -15.922 16.5 3.346 1 88.5 139 ASP B O 1
ATOM 2078 N N . PHE B 1 140 ? -15.891 14.281 3.195 1 91.38 140 PHE B N 1
ATOM 2079 C CA . PHE B 1 140 ? -15.266 14.242 1.879 1 91.38 140 PHE B CA 1
ATOM 2080 C C . PHE B 1 140 ? -15.922 13.195 0.992 1 91.38 140 PHE B C 1
ATOM 2082 O O . PHE B 1 140 ? -16.266 12.109 1.458 1 91.38 140 PHE B O 1
ATOM 2089 N N . GLN B 1 141 ? -16.234 13.586 -0.285 1 90.56 141 GLN B N 1
ATOM 2090 C CA . GLN B 1 141 ? -16.703 12.672 -1.321 1 90.56 141 GLN B CA 1
ATOM 2091 C C . GLN B 1 141 ? -15.969 12.898 -2.635 1 90.56 141 GLN B C 1
ATOM 2093 O O . GLN B 1 141 ? -16.016 14 -3.195 1 90.56 141 GLN B O 1
ATOM 2098 N N . ARG B 1 142 ? -15.312 11.805 -3.055 1 89.56 142 ARG B N 1
ATOM 2099 C CA . ARG B 1 142 ? -14.578 11.945 -4.309 1 89.56 142 ARG B CA 1
ATOM 2100 C C . ARG B 1 142 ? -15.531 11.977 -5.5 1 89.56 142 ARG B C 1
ATOM 2102 O O . ARG B 1 142 ? -16.484 11.195 -5.562 1 89.56 142 ARG B O 1
ATOM 2109 N N . ARG B 1 143 ? -15.219 12.906 -6.309 1 76.81 143 ARG B N 1
ATOM 2110 C CA . ARG B 1 143 ? -16.062 13.031 -7.492 1 76.81 143 ARG B CA 1
ATOM 2111 C C . ARG B 1 143 ? -15.75 11.938 -8.5 1 76.81 143 ARG B C 1
ATOM 2113 O O . ARG B 1 143 ? -14.594 11.57 -8.703 1 76.81 143 ARG B O 1
ATOM 2120 N N . GLN B 1 144 ? -16.719 11.156 -8.906 1 62.22 144 GLN B N 1
ATOM 2121 C CA . GLN B 1 144 ? -16.562 10.086 -9.883 1 62.22 144 GLN B CA 1
ATOM 2122 C C . GLN B 1 144 ? -16.219 10.648 -11.266 1 62.22 144 GLN B C 1
ATOM 2124 O O . GLN B 1 144 ? -16.578 11.781 -11.594 1 62.22 144 GLN B O 1
#

Nearest PDB structures (foldseek):
  3jqj-assembly1_B  TM=9.789E-01  e=1.921E-19  Thermus thermophilus HB8
  4pyd-assembly1_D  TM=9.897E-01  e=9.516E-19  Escherichia coli K-12
  4pyd-assembly1_A  TM=9.887E-01  e=2.548E-18  Escherichia coli K-12
  1ekr-assembly1_A  TM=9.914E-01  e=8.727E-18  Escherichia coli
  1eks-assembly1_A  TM=9.646E-01  e=1.309E-16  Escherichia coli

Radius of gyration: 18.14 Å; Cα contacts (8 Å, |Δi|>4): 730; chains: 2; bounding box: 41×51×43 Å

Secondary structure (DSSP, 8-state):
----TTSPPEEEEEEEEEEEE-HHHHHHHHHTT--TT--HHHHHHHHHHHHHTTHHHHSTT-----EEEEEEEEEEEGGGTEEEEEEEEEEEESS--HHHHHHHHHHHHHHHHHHHTTT-S--EEEEEEEEEEESTT--EE---/----TTSPPEEEEEEEEEEEE-HHHHHHHHHTT--TT--HHHHHHHHHHHHHTTHHHHSTT-----EEEEEEEEEEEGGGTEEEEEEEEEEEESS--HHHHHHHHHHHHHHHHHHHTTT-S--EEEEEEEEEEESTT--EE---

Solvent-accessible surface area (backbone atoms only — not comparable to full-atom values): 14499 Å² total; per-residue (Å²): 99,80,88,46,86,86,45,69,73,35,64,20,37,11,28,12,30,21,34,33,39,46,40,65,69,50,37,52,34,60,74,67,56,64,39,90,82,43,58,51,52,63,51,15,25,52,24,9,46,55,26,27,76,42,31,42,79,48,27,80,55,48,68,84,73,72,70,74,42,68,45,50,46,57,41,79,39,69,93,78,17,28,37,42,27,40,15,40,22,31,29,70,33,54,65,74,36,54,62,31,9,44,34,12,20,50,34,16,46,51,31,42,47,63,58,42,42,88,80,45,69,76,39,38,36,28,60,36,30,62,42,33,33,38,45,82,93,62,70,45,72,56,82,130,99,80,89,48,85,87,45,67,72,35,64,20,38,11,28,12,30,23,35,33,39,46,40,64,69,51,37,52,35,59,74,65,55,64,39,90,83,41,59,50,49,62,51,14,23,51,24,8,47,56,24,28,76,41,32,42,80,49,27,83,57,48,70,84,72,73,71,74,41,71,46,52,45,54,42,80,39,70,93,76,17,26,36,41,28,40,14,41,22,31,29,71,33,55,64,76,36,55,60,30,9,45,34,10,18,49,34,15,45,51,31,42,47,64,59,43,42,87,81,45,68,77,40,37,37,28,60,35,30,62,42,33,34,39,44,83,94,60,69,46,73,56,82,128

InterPro domains:
  IPR002820 Molybdopterin cofactor biosynthesis C (MoaC) domain [PF01967] (1-136)
  IPR023045 Molybdenum cofactor biosynthesis C [TIGR00581] (1-138)
  IPR036522 Molybdopterin cofactor biosynthesis C (MoaC) domain superfamily [G3DSA:3.30.70.640] (1-144)
  IPR036522 Molybdopterin cofactor biosynthesis C (MoaC) domain superfamily [SSF55040] (1-140)
  IPR047594 Molybdenum cofactor biosynthesis C, bacteria/eukaryotes [cd01420] (1-140)
  IPR050105 Molybdenum cofactor biosynthesis MoaA/MoaC [PTHR22960] (21-133)

Foldseek 3Di:
DDDQPPFAWDKKKWKWKKKKAQDQVLLVCQVVQPFPVGNLFVVLFVQLLVQLQCQPVPDDPDDNFDWPDKGKGWDRDNVRRIIMIMMMTIGTGRDHSHSSNLRSNVRSNVSSCVSRVVPHNPMDMDRTDIQWMDDDDDTDHDDD/DDDQPPFAWDKKKWKWKKKKAQDQVLLVCQVVQNFPVGNLFVVLFVQLQVQLQCQPVPDDPDDNFDWPDKGKGWDRDNVRRIIMIMMMTIGTGRDHSHSSNLRSNVRSNVSSCVSRVVPHNPMDMDRTDIQWMDDDDDTDHDDD

Organism: Drosophila grimshawi (NCBI:txid7222)